Protein AF-A0A961DPN9-F1 (afdb_monomer_lite)

Structure (mmCIF, N/CA/C/O backbone):
data_AF-A0A961DPN9-F1
#
_entry.id   AF-A0A961DPN9-F1
#
loop_
_atom_site.group_PDB
_atom_site.id
_atom_site.type_symbol
_atom_site.label_atom_id
_atom_site.label_alt_id
_atom_site.label_comp_id
_atom_site.label_asym_id
_atom_site.label_entity_id
_atom_site.label_seq_id
_atom_site.pdbx_PDB_ins_code
_atom_site.Cartn_x
_atom_site.Cartn_y
_atom_site.Cartn_z
_atom_site.occupancy
_atom_site.B_iso_or_equiv
_atom_site.auth_seq_id
_atom_site.auth_comp_id
_atom_site.auth_asym_id
_atom_site.auth_atom_id
_atom_site.pdbx_PDB_model_num
ATOM 1 N N . MET A 1 1 ? 25.619 -0.400 -29.812 1.00 84.81 1 MET A N 1
ATOM 2 C CA . MET A 1 1 ? 24.666 0.012 -28.763 1.00 84.81 1 MET A CA 1
ATOM 3 C C . MET A 1 1 ? 24.522 1.529 -28.800 1.00 84.81 1 MET A C 1
ATOM 5 O O . MET A 1 1 ? 25.550 2.185 -28.936 1.00 84.81 1 MET A O 1
ATOM 9 N N . PRO A 1 2 ? 23.301 2.090 -28.744 1.00 90.75 2 PRO A N 1
ATOM 10 C CA . PRO A 1 2 ? 23.094 3.530 -28.605 1.00 90.75 2 PRO A CA 1
ATOM 11 C C . PRO A 1 2 ? 23.749 4.067 -27.325 1.00 90.75 2 PRO A C 1
ATOM 13 O O . PRO A 1 2 ? 23.756 3.384 -26.303 1.00 90.75 2 PRO A O 1
ATOM 16 N N . THR A 1 3 ? 24.290 5.284 -27.370 1.00 94.19 3 THR A N 1
ATOM 17 C CA . THR A 1 3 ? 24.863 5.932 -26.182 1.00 94.19 3 THR A CA 1
ATOM 18 C C . THR A 1 3 ? 23.747 6.366 -25.236 1.00 94.19 3 THR A C 1
ATOM 20 O O . THR A 1 3 ? 22.884 7.156 -25.619 1.00 94.19 3 THR A O 1
ATOM 23 N N . VAL A 1 4 ? 23.791 5.873 -24.000 1.00 95.56 4 VAL A N 1
ATOM 24 C CA . VAL A 1 4 ? 22.854 6.219 -22.924 1.00 95.56 4 VAL A CA 1
ATOM 25 C C . VAL A 1 4 ? 23.525 7.210 -21.969 1.00 95.56 4 VAL A C 1
ATOM 27 O O . VAL A 1 4 ? 24.751 7.225 -21.842 1.00 95.56 4 VAL A O 1
ATOM 30 N N . ALA A 1 5 ? 22.732 8.066 -21.329 1.00 96.06 5 ALA A N 1
ATOM 31 C CA . ALA A 1 5 ? 23.199 8.979 -20.298 1.00 96.06 5 ALA A CA 1
ATOM 32 C C . ALA A 1 5 ? 23.952 8.234 -19.179 1.00 96.06 5 ALA A C 1
ATOM 34 O O . ALA A 1 5 ? 23.529 7.179 -18.712 1.00 96.06 5 ALA A O 1
ATOM 35 N N . GLU A 1 6 ? 25.064 8.810 -18.727 1.00 95.12 6 GLU A N 1
ATOM 36 C CA . GLU A 1 6 ? 25.859 8.271 -17.621 1.00 95.12 6 GLU A CA 1
ATOM 37 C C . GLU A 1 6 ? 25.005 8.074 -16.353 1.00 95.12 6 GLU A C 1
ATOM 39 O O . GLU A 1 6 ? 24.183 8.925 -16.013 1.00 95.12 6 GLU A O 1
ATOM 44 N N . GLY A 1 7 ? 25.223 6.967 -15.641 1.00 93.56 7 GLY A N 1
ATOM 45 C CA . GLY A 1 7 ? 24.490 6.623 -14.418 1.00 93.56 7 GLY A CA 1
ATOM 46 C C . GLY A 1 7 ? 23.168 5.886 -14.655 1.00 93.56 7 GLY A C 1
ATOM 47 O O . GLY A 1 7 ? 22.612 5.344 -13.707 1.00 93.56 7 GLY A O 1
ATOM 48 N N . ILE A 1 8 ? 22.691 5.801 -15.901 1.00 94.88 8 ILE A N 1
ATOM 49 C CA . ILE A 1 8 ? 21.538 4.969 -16.255 1.00 94.88 8 ILE A CA 1
ATOM 50 C C . ILE A 1 8 ? 22.018 3.549 -16.553 1.00 94.88 8 ILE A C 1
ATOM 52 O O . ILE A 1 8 ? 22.837 3.327 -17.448 1.00 94.88 8 ILE A O 1
ATOM 56 N N . ALA A 1 9 ? 21.505 2.579 -15.796 1.00 94.44 9 ALA A N 1
ATOM 57 C CA . ALA A 1 9 ? 21.806 1.174 -16.019 1.00 94.44 9 ALA A CA 1
ATOM 58 C C . ALA A 1 9 ? 21.197 0.698 -17.346 1.00 94.44 9 ALA A C 1
ATOM 60 O O . ALA A 1 9 ? 20.018 0.914 -17.618 1.00 94.44 9 ALA A O 1
ATOM 61 N N . VAL A 1 10 ? 22.004 0.016 -18.158 1.00 95.56 10 VAL A N 1
ATOM 62 C CA . VAL A 1 10 ? 21.550 -0.631 -19.393 1.00 95.56 10 VAL A CA 1
ATOM 63 C C . VAL A 1 10 ? 21.495 -2.132 -19.153 1.00 95.56 10 VAL A C 1
ATOM 65 O O . VAL A 1 10 ? 22.483 -2.736 -18.729 1.00 95.56 10 VAL A O 1
ATOM 68 N N . ARG A 1 11 ? 20.328 -2.718 -19.409 1.00 95.69 11 ARG A N 1
ATOM 69 C CA . ARG A 1 11 ? 20.047 -4.149 -19.286 1.00 95.69 11 ARG A CA 1
ATOM 70 C C . ARG A 1 11 ? 19.362 -4.653 -20.552 1.00 95.69 11 ARG A C 1
ATOM 72 O O . ARG A 1 11 ? 18.835 -3.864 -21.337 1.00 95.69 11 ARG A O 1
ATOM 79 N N . PHE A 1 12 ? 19.375 -5.963 -20.728 1.00 94.31 12 PHE A N 1
ATOM 80 C CA . PHE A 1 12 ? 18.737 -6.672 -21.826 1.00 94.31 12 PHE A CA 1
ATOM 81 C C . PHE A 1 12 ? 17.665 -7.591 -21.256 1.00 94.31 12 PHE A C 1
ATOM 83 O O . PHE A 1 12 ? 17.881 -8.216 -20.225 1.00 94.31 12 PHE A O 1
ATOM 90 N N . LEU A 1 13 ? 16.514 -7.653 -21.919 1.00 93.81 13 LEU A N 1
ATOM 91 C CA . LEU A 1 13 ? 15.441 -8.558 -21.531 1.00 93.81 13 LEU A CA 1
ATOM 92 C C . LEU A 1 13 ? 15.891 -10.010 -21.726 1.00 93.81 13 LEU A C 1
ATOM 94 O O . LEU A 1 13 ? 16.319 -10.365 -22.827 1.00 93.81 13 LEU A O 1
ATOM 98 N N . ASP A 1 14 ? 15.772 -10.831 -20.686 1.00 92.38 14 ASP A N 1
ATOM 99 C CA . ASP A 1 14 ? 15.877 -12.280 -20.806 1.00 92.38 14 ASP A CA 1
ATOM 100 C C . ASP A 1 14 ? 14.681 -12.792 -21.633 1.00 92.38 14 ASP A C 1
ATOM 102 O O . ASP A 1 14 ? 13.528 -12.555 -21.261 1.00 92.38 14 ASP A O 1
ATOM 106 N N . PRO A 1 15 ? 14.907 -13.497 -22.756 1.00 87.81 15 PRO A N 1
ATOM 107 C CA . PRO A 1 15 ? 13.833 -14.133 -23.514 1.00 87.81 15 PRO A CA 1
ATOM 108 C C . PRO A 1 15 ? 12.946 -15.081 -22.693 1.00 87.81 15 PRO A C 1
ATOM 110 O O . PRO A 1 15 ? 11.814 -15.343 -23.094 1.00 87.81 15 PRO A O 1
ATOM 113 N N . ALA A 1 16 ? 13.453 -15.612 -21.576 1.00 89.94 16 ALA A N 1
ATOM 114 C CA . ALA A 1 16 ? 12.714 -16.475 -20.663 1.00 89.94 16 ALA A CA 1
ATOM 115 C C . ALA A 1 16 ? 11.787 -15.711 -19.700 1.00 89.94 16 ALA A C 1
ATOM 117 O O . ALA A 1 16 ? 10.998 -16.353 -19.005 1.00 89.94 16 ALA A O 1
ATOM 118 N N . ALA A 1 17 ? 11.845 -14.374 -19.670 1.00 92.38 17 ALA A N 1
ATOM 119 C CA . ALA A 1 17 ? 10.986 -13.560 -18.819 1.00 92.38 17 ALA A CA 1
ATOM 120 C C . ALA A 1 17 ? 9.499 -13.859 -19.116 1.00 92.38 17 ALA A C 1
ATOM 122 O O . ALA A 1 17 ? 9.077 -13.735 -20.278 1.00 92.38 17 ALA A O 1
ATOM 123 N N . PRO A 1 18 ? 8.675 -14.220 -18.110 1.00 91.69 18 PRO A N 1
ATOM 124 C CA . PRO A 1 18 ? 7.281 -14.630 -18.320 1.00 91.69 18 PRO A CA 1
ATOM 125 C C . PRO A 1 18 ? 6.423 -13.571 -19.029 1.00 91.69 18 PRO A C 1
ATOM 127 O O . PRO A 1 18 ? 5.493 -13.894 -19.770 1.00 91.69 18 PRO A O 1
ATOM 130 N N . TRP A 1 19 ? 6.762 -12.297 -18.835 1.00 92.56 19 TRP A N 1
ATOM 131 C CA . TRP A 1 19 ? 6.055 -11.142 -19.381 1.00 92.56 19 TRP A CA 1
ATOM 132 C C . TRP A 1 19 ? 6.595 -10.669 -20.740 1.00 92.56 19 TRP A C 1
ATOM 134 O O . TRP A 1 19 ? 6.020 -9.769 -21.348 1.00 92.56 19 TRP A O 1
ATOM 144 N N . SER A 1 20 ? 7.659 -11.277 -21.275 1.00 90.12 20 SER A N 1
ATOM 145 C CA . SER A 1 20 ? 8.289 -10.863 -22.543 1.00 90.12 20 SER A CA 1
ATOM 146 C C . SER A 1 20 ? 7.307 -10.809 -23.726 1.00 90.12 20 SER A C 1
ATOM 148 O O . SER A 1 20 ? 7.409 -9.942 -24.603 1.00 90.12 20 SER A O 1
ATOM 150 N N . SER A 1 21 ? 6.312 -11.700 -23.733 1.00 86.44 21 SER A N 1
ATOM 151 C CA . SER A 1 21 ? 5.252 -11.758 -24.746 1.00 86.44 21 SER A CA 1
ATOM 152 C C . SER A 1 21 ? 4.321 -10.538 -24.732 1.00 86.44 21 SER A C 1
ATOM 154 O O . SER A 1 21 ? 3.816 -10.157 -25.789 1.00 86.44 21 SER A O 1
ATOM 156 N N . VAL A 1 22 ? 4.156 -9.873 -23.581 1.00 89.69 22 VAL A N 1
ATOM 157 C CA . VAL A 1 22 ? 3.353 -8.644 -23.429 1.00 89.69 22 VAL A CA 1
ATOM 158 C C . VAL A 1 22 ? 3.925 -7.512 -24.283 1.00 89.69 22 VAL A C 1
ATOM 160 O O . VAL A 1 22 ? 3.177 -6.731 -24.865 1.00 89.69 22 VAL A O 1
ATOM 163 N N . LEU A 1 23 ? 5.251 -7.469 -24.433 1.00 87.81 23 LEU A N 1
ATOM 164 C CA . LEU A 1 23 ? 5.944 -6.510 -25.295 1.00 87.81 23 LEU A CA 1
ATOM 165 C C . LEU A 1 23 ? 5.926 -6.889 -26.786 1.00 87.81 23 LEU A C 1
ATOM 167 O O . LEU A 1 23 ? 6.526 -6.192 -27.605 1.00 87.81 23 LEU A O 1
ATOM 171 N N . GLY A 1 24 ? 5.308 -8.016 -27.157 1.00 85.12 24 GLY A N 1
ATOM 172 C CA . GLY A 1 24 ? 5.355 -8.541 -28.523 1.00 85.12 24 GLY A CA 1
ATOM 173 C C . GLY A 1 24 ? 6.764 -8.953 -28.964 1.00 85.12 24 GLY A C 1
ATOM 174 O O . GLY A 1 24 ? 7.074 -8.929 -30.159 1.00 85.12 24 GLY A O 1
ATOM 175 N N . THR A 1 25 ? 7.638 -9.293 -28.011 1.00 84.19 25 THR A N 1
ATOM 176 C CA . THR A 1 25 ? 9.016 -9.699 -28.305 1.00 84.19 25 THR A CA 1
ATOM 177 C C . THR A 1 25 ? 9.059 -11.074 -28.971 1.00 84.19 25 THR A C 1
ATOM 179 O O . THR A 1 25 ? 8.114 -11.862 -28.917 1.00 84.19 25 THR A O 1
ATOM 182 N N . ARG A 1 26 ? 10.176 -11.359 -29.642 1.00 83.50 26 ARG A N 1
ATOM 183 C CA . ARG A 1 26 ? 10.476 -12.682 -30.196 1.00 83.50 26 ARG A CA 1
ATOM 184 C C . ARG A 1 26 ? 11.721 -13.214 -29.491 1.00 83.50 26 ARG A C 1
ATOM 186 O O . ARG A 1 26 ? 12.725 -12.501 -29.547 1.00 83.50 26 ARG A O 1
ATOM 193 N N . PRO A 1 27 ? 11.701 -14.418 -28.894 1.00 79.50 27 PRO A N 1
ATOM 194 C CA . PRO A 1 27 ? 12.839 -14.940 -28.134 1.00 79.50 27 PRO A CA 1
ATOM 195 C C . PRO A 1 27 ? 14.155 -14.987 -28.925 1.00 79.50 27 PRO A C 1
ATOM 197 O O . PRO A 1 27 ? 15.200 -14.565 -28.439 1.00 79.50 27 PRO A O 1
ATOM 200 N N . GLU A 1 28 ? 14.102 -15.406 -30.190 1.00 82.19 28 GLU A N 1
ATOM 201 C CA . GLU A 1 28 ? 15.252 -15.413 -31.114 1.00 82.19 28 GLU A CA 1
ATOM 202 C C . GLU A 1 28 ? 15.510 -14.065 -31.821 1.00 82.19 28 GLU A C 1
ATOM 204 O O . GLU A 1 28 ? 16.378 -13.951 -32.694 1.00 82.19 28 GLU A O 1
ATOM 209 N N . GLY A 1 29 ? 14.762 -13.021 -31.466 1.00 84.81 29 GLY A N 1
ATOM 210 C CA . GLY A 1 29 ? 14.883 -11.693 -32.048 1.00 84.81 29 GLY A CA 1
ATOM 211 C C . GLY A 1 29 ? 16.242 -11.063 -31.753 1.00 84.81 29 GLY A C 1
ATOM 212 O O . GLY A 1 29 ? 16.557 -10.723 -30.621 1.00 84.81 29 GLY A O 1
ATOM 213 N N . ARG A 1 30 ? 17.040 -10.826 -32.797 1.00 88.75 30 ARG A N 1
ATOM 214 C CA . ARG A 1 30 ? 18.336 -10.131 -32.671 1.00 88.75 30 ARG A CA 1
ATOM 215 C C . ARG A 1 30 ? 18.240 -8.616 -32.843 1.00 88.75 30 ARG A C 1
ATOM 217 O O . ARG A 1 30 ? 19.232 -7.919 -32.666 1.00 88.75 30 ARG A O 1
ATOM 224 N N . ARG A 1 31 ? 17.068 -8.088 -33.210 1.00 92.31 31 ARG A N 1
ATOM 225 C CA . ARG A 1 31 ? 16.847 -6.651 -33.409 1.00 92.31 31 ARG A CA 1
ATOM 226 C C . ARG A 1 31 ? 16.277 -6.033 -32.137 1.00 92.31 31 ARG A C 1
ATOM 228 O O . ARG A 1 31 ? 15.081 -6.143 -31.895 1.00 92.31 31 ARG A O 1
ATOM 235 N N . LEU A 1 32 ? 17.130 -5.388 -31.349 1.00 93.12 32 LEU A N 1
ATOM 236 C CA . LEU A 1 32 ? 16.751 -4.821 -30.057 1.00 93.12 32 LEU A CA 1
ATOM 237 C C . LEU A 1 32 ? 16.314 -3.363 -30.192 1.00 93.12 32 LEU A C 1
ATOM 239 O O . LEU A 1 32 ? 16.953 -2.564 -30.884 1.00 93.12 32 LEU A O 1
ATOM 243 N N . GLN A 1 33 ? 15.226 -3.026 -29.507 1.00 93.19 33 GLN A N 1
ATOM 244 C CA . GLN A 1 33 ? 14.700 -1.671 -29.375 1.00 93.19 33 GLN A CA 1
ATOM 245 C C . GLN A 1 33 ? 14.965 -1.150 -27.964 1.00 93.19 33 GLN A C 1
ATOM 247 O O . GLN A 1 33 ? 15.007 -1.920 -27.008 1.00 93.19 33 GLN A O 1
ATOM 252 N N . ALA A 1 34 ? 15.169 0.161 -27.845 1.00 94.81 34 ALA A N 1
ATOM 253 C CA . ALA A 1 34 ? 15.315 0.799 -26.546 1.00 94.81 34 ALA A CA 1
ATOM 254 C C . ALA A 1 34 ? 13.946 0.953 -25.867 1.00 94.81 34 ALA A C 1
ATOM 256 O O . ALA A 1 34 ? 12.981 1.399 -26.497 1.00 94.81 34 ALA A O 1
ATOM 257 N N . CYS A 1 35 ? 13.916 0.627 -24.578 1.00 95.44 35 CYS A N 1
ATOM 258 C CA . CYS A 1 35 ? 12.772 0.724 -23.674 1.00 95.44 35 CYS A CA 1
ATOM 259 C C . CYS A 1 35 ? 13.251 1.292 -22.328 1.00 95.44 35 CYS A C 1
ATOM 261 O O . CYS A 1 35 ? 14.453 1.277 -22.048 1.00 95.44 35 CYS A O 1
ATOM 263 N N . ILE A 1 36 ? 12.329 1.767 -21.489 1.00 96.56 36 ILE A N 1
ATOM 264 C CA . ILE A 1 36 ? 12.613 2.125 -20.089 1.00 96.56 36 ILE A CA 1
ATOM 265 C C . ILE A 1 36 ? 11.864 1.147 -19.193 1.00 96.56 36 ILE A C 1
ATOM 267 O O . ILE A 1 36 ? 10.649 1.043 -19.314 1.00 96.56 36 ILE A O 1
ATOM 271 N N . ALA A 1 37 ? 12.577 0.462 -18.301 1.00 96.25 37 ALA A N 1
ATOM 272 C CA . ALA A 1 37 ? 11.968 -0.278 -17.201 1.00 96.25 37 ALA A CA 1
ATOM 273 C C . ALA A 1 37 ? 11.823 0.640 -15.979 1.00 96.25 37 ALA A C 1
ATOM 275 O O . ALA A 1 37 ? 12.729 1.424 -15.683 1.00 96.25 37 ALA A O 1
ATOM 276 N N . LEU A 1 38 ? 10.679 0.565 -15.307 1.00 95.25 38 LEU A N 1
ATOM 277 C CA . LEU A 1 38 ? 10.312 1.394 -14.166 1.00 95.25 38 LEU A CA 1
ATOM 278 C C . LEU A 1 38 ? 9.818 0.499 -13.030 1.00 95.25 38 LEU A C 1
ATOM 280 O O . LEU A 1 38 ? 8.919 -0.306 -13.251 1.00 95.25 38 LEU A O 1
ATOM 284 N N . ARG A 1 39 ? 10.333 0.724 -11.819 1.00 96.00 39 ARG A N 1
ATOM 285 C CA . ARG A 1 39 ? 9.766 0.226 -10.559 1.00 96.00 39 ARG A CA 1
ATOM 286 C C . ARG A 1 39 ? 9.446 1.432 -9.685 1.00 96.00 39 ARG A C 1
ATOM 288 O O . ARG A 1 39 ? 10.317 2.274 -9.454 1.00 96.00 39 ARG A O 1
ATOM 295 N N . VAL A 1 40 ? 8.202 1.544 -9.241 1.00 96.38 40 VAL A N 1
ATOM 296 C CA . VAL A 1 40 ? 7.699 2.665 -8.441 1.00 96.38 40 VAL A CA 1
ATOM 297 C C . VAL A 1 40 ? 7.039 2.115 -7.186 1.00 96.38 40 VAL A C 1
ATOM 299 O O . VAL A 1 40 ? 6.150 1.282 -7.277 1.00 96.38 40 VAL A O 1
ATOM 302 N N . ASN A 1 41 ? 7.438 2.617 -6.019 1.00 95.44 41 ASN A N 1
ATOM 303 C CA . ASN A 1 41 ? 6.714 2.368 -4.776 1.00 95.44 41 ASN A CA 1
ATOM 304 C C . ASN A 1 41 ? 5.557 3.365 -4.670 1.00 95.44 41 ASN A C 1
ATOM 306 O O . ASN A 1 41 ? 5.787 4.575 -4.590 1.00 95.44 41 ASN A O 1
ATOM 310 N N . LEU A 1 42 ? 4.328 2.860 -4.706 1.00 94.88 42 LEU A N 1
ATOM 311 C CA . LEU A 1 42 ? 3.104 3.627 -4.523 1.00 94.88 42 LEU A CA 1
ATOM 312 C C . LEU A 1 42 ? 2.668 3.518 -3.070 1.00 94.88 42 LEU A C 1
ATOM 314 O O . LEU A 1 42 ? 2.346 2.428 -2.611 1.00 94.88 42 LEU A O 1
ATOM 318 N N . THR A 1 43 ? 2.627 4.643 -2.364 1.00 93.94 43 THR A N 1
ATOM 319 C CA . THR A 1 43 ? 2.087 4.703 -1.004 1.00 93.94 43 THR A CA 1
ATOM 320 C C . THR A 1 43 ? 0.690 5.306 -1.044 1.00 93.94 43 THR A C 1
ATOM 322 O O . THR A 1 43 ? 0.499 6.427 -1.514 1.00 93.94 43 THR A O 1
ATOM 325 N N . PHE A 1 44 ? -0.281 4.545 -0.552 1.00 91.56 44 PHE A N 1
ATOM 326 C CA . PHE A 1 44 ? -1.647 4.978 -0.313 1.00 91.56 44 PHE A CA 1
ATOM 327 C C . PHE A 1 44 ? -1.811 5.216 1.183 1.00 91.56 44 PHE A C 1
ATOM 329 O O . PHE A 1 44 ? -1.769 4.268 1.971 1.00 91.56 44 PHE A O 1
ATOM 336 N N . ASP A 1 45 ? -2.008 6.477 1.559 1.00 91.69 45 ASP A N 1
ATOM 337 C CA . ASP A 1 45 ? -2.248 6.873 2.939 1.00 91.69 45 ASP A CA 1
ATOM 338 C C . ASP A 1 45 ? -3.616 7.546 3.118 1.00 91.69 45 ASP A C 1
ATOM 340 O O . ASP A 1 45 ? -4.154 8.197 2.222 1.00 91.69 45 ASP A O 1
ATOM 344 N N . ASP A 1 46 ? -4.218 7.330 4.287 1.00 90.44 46 ASP A N 1
ATOM 345 C CA . ASP A 1 46 ? -5.366 8.101 4.761 1.00 90.44 46 ASP A CA 1
ATOM 346 C C . ASP A 1 46 ? -5.354 8.104 6.293 1.00 90.44 46 ASP A C 1
ATOM 348 O O . ASP A 1 46 ? -5.559 7.081 6.952 1.00 90.44 46 ASP A O 1
ATOM 352 N N . THR A 1 47 ? -5.124 9.281 6.883 1.00 87.69 47 THR A N 1
ATOM 353 C CA . THR A 1 47 ? -5.023 9.436 8.343 1.00 87.69 47 THR A CA 1
ATOM 354 C C . THR A 1 47 ? -6.336 9.115 9.064 1.00 87.69 47 THR A C 1
ATOM 356 O O . THR A 1 47 ? -6.314 8.586 10.174 1.00 87.69 47 THR A O 1
ATOM 359 N N . ALA A 1 48 ? -7.488 9.427 8.464 1.00 82.62 48 ALA A N 1
ATOM 360 C CA . ALA A 1 48 ? -8.790 9.178 9.078 1.00 82.62 48 ALA A CA 1
ATOM 361 C C . ALA A 1 48 ? -9.157 7.688 9.056 1.00 82.62 48 ALA A C 1
ATOM 363 O O . ALA A 1 48 ? -9.852 7.218 9.963 1.00 82.62 48 ALA A O 1
ATOM 364 N N . ALA A 1 49 ? -8.681 6.961 8.043 1.00 84.25 49 ALA A N 1
ATOM 365 C CA . ALA A 1 49 ? -8.813 5.517 7.925 1.00 84.25 49 ALA A CA 1
ATOM 366 C C . ALA A 1 49 ? -7.690 4.732 8.623 1.00 84.25 49 ALA A C 1
ATOM 368 O O . ALA A 1 49 ? -7.828 3.523 8.808 1.00 84.25 49 ALA A O 1
ATOM 369 N N . GLY A 1 50 ? -6.600 5.397 9.023 1.00 84.50 50 GLY A N 1
ATOM 370 C CA . GLY A 1 50 ? -5.384 4.733 9.499 1.00 84.50 50 GLY A CA 1
ATOM 371 C C . GLY A 1 50 ? -4.749 3.851 8.422 1.00 84.50 50 GLY A C 1
ATOM 372 O O . GLY A 1 50 ? -4.158 2.822 8.746 1.00 84.50 50 GLY A O 1
ATOM 373 N N . LEU A 1 51 ? -4.941 4.216 7.152 1.00 87.38 51 LEU A N 1
ATOM 374 C CA . LEU A 1 51 ? -4.391 3.507 6.010 1.00 87.38 51 LEU A CA 1
ATOM 375 C C . LEU A 1 51 ? -2.947 3.966 5.793 1.00 87.38 51 LEU A C 1
ATOM 377 O O . LEU A 1 51 ? -2.697 5.162 5.666 1.00 87.38 51 LEU A O 1
ATOM 381 N N . ASP A 1 52 ? -2.038 3.001 5.746 1.00 88.75 52 ASP A N 1
ATOM 382 C CA . ASP A 1 52 ? -0.657 3.144 5.289 1.00 88.75 52 ASP A CA 1
ATOM 383 C C . ASP A 1 52 ? -0.324 1.856 4.532 1.00 88.75 52 ASP A C 1
ATOM 385 O O . ASP A 1 52 ? -0.140 0.790 5.129 1.00 88.75 52 ASP A O 1
ATOM 389 N N . HIS A 1 53 ? -0.409 1.920 3.207 1.00 90.00 53 HIS A N 1
ATOM 390 C CA . HIS A 1 53 ? -0.263 0.765 2.331 1.00 90.00 53 HIS A CA 1
ATOM 391 C C . HIS A 1 53 ? 0.680 1.090 1.192 1.00 90.00 53 HIS A C 1
ATOM 393 O O . HIS A 1 53 ? 0.515 2.105 0.522 1.00 90.00 53 HIS A O 1
ATOM 399 N N . THR A 1 54 ? 1.659 0.220 0.966 1.00 93.12 54 THR A N 1
ATOM 400 C CA . THR A 1 54 ? 2.636 0.393 -0.106 1.00 93.12 54 THR A CA 1
ATOM 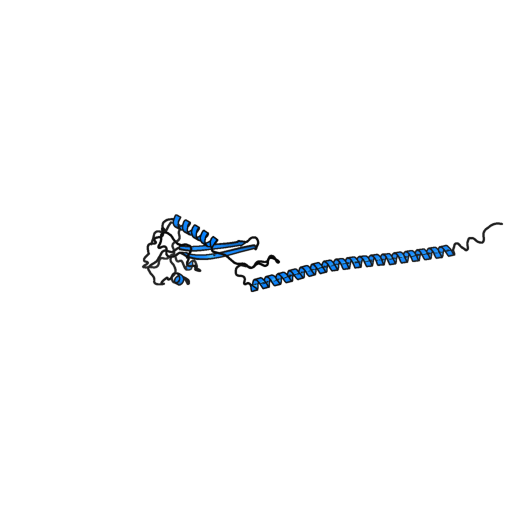401 C C . THR A 1 54 ? 2.548 -0.765 -1.088 1.00 93.12 54 THR A C 1
ATOM 403 O O . THR A 1 54 ? 2.532 -1.926 -0.681 1.00 93.12 54 THR A O 1
ATOM 406 N N . GLU A 1 55 ? 2.509 -0.437 -2.375 1.00 92.25 55 GLU A N 1
ATOM 407 C CA . GLU A 1 55 ? 2.520 -1.388 -3.485 1.00 92.25 55 GLU A CA 1
ATOM 408 C C . GLU A 1 55 ? 3.690 -1.079 -4.416 1.00 92.25 55 GLU A C 1
ATOM 410 O O . GLU A 1 55 ? 3.973 0.085 -4.710 1.00 92.25 55 GLU A O 1
ATOM 415 N N . GLU A 1 56 ? 4.358 -2.119 -4.906 1.00 94.81 56 GLU A N 1
ATOM 416 C CA . GLU A 1 56 ? 5.315 -1.981 -5.999 1.00 94.81 56 GLU A CA 1
ATOM 417 C C . GLU A 1 56 ? 4.563 -2.018 -7.331 1.00 94.81 56 GLU A C 1
ATOM 419 O O . GLU A 1 56 ? 3.766 -2.914 -7.602 1.00 94.81 56 GLU A O 1
ATOM 424 N N . TRP A 1 57 ? 4.806 -1.006 -8.159 1.00 95.12 57 TRP A N 1
ATOM 425 C CA . TRP A 1 57 ? 4.264 -0.886 -9.501 1.00 95.12 57 TRP A CA 1
ATOM 426 C C . TRP A 1 57 ? 5.396 -0.952 -10.514 1.00 95.12 57 TRP A C 1
ATOM 428 O O . TRP A 1 57 ? 6.333 -0.148 -10.481 1.00 95.12 57 TRP A O 1
ATOM 438 N N . GLU A 1 58 ? 5.290 -1.903 -11.428 1.00 96.00 58 GLU A N 1
ATOM 439 C CA . GLU A 1 58 ?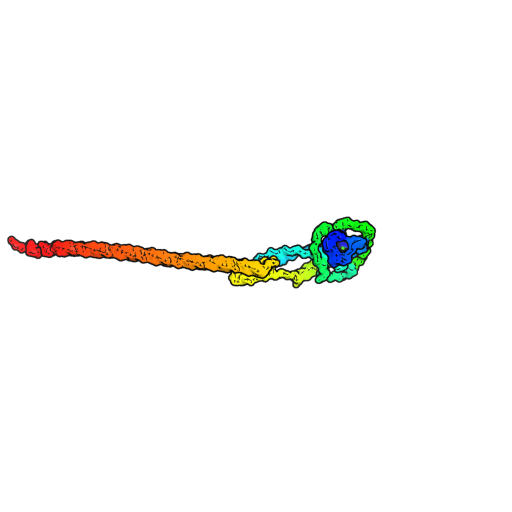 6.331 -2.226 -12.387 1.00 96.00 58 GLU A CA 1
ATOM 440 C C . GLU A 1 58 ? 5.809 -2.123 -13.816 1.00 96.00 58 GLU A C 1
ATOM 442 O O . GLU A 1 58 ? 4.680 -2.501 -14.151 1.00 96.00 58 GLU A O 1
ATOM 447 N N . ALA A 1 59 ? 6.628 -1.526 -14.675 1.00 96.62 59 ALA A N 1
ATOM 448 C CA . ALA A 1 59 ? 6.218 -1.231 -16.030 1.00 96.62 59 ALA A CA 1
ATOM 449 C C . ALA A 1 59 ? 7.384 -1.048 -16.989 1.00 96.62 59 ALA A C 1
ATOM 451 O O . ALA A 1 59 ? 8.472 -0.605 -16.621 1.00 96.62 59 ALA A O 1
ATOM 452 N N . ILE A 1 60 ? 7.092 -1.277 -18.267 1.00 96.75 60 ILE A N 1
ATOM 453 C CA . ILE A 1 60 ? 7.971 -0.941 -19.379 1.00 96.75 60 ILE A CA 1
ATOM 454 C C . ILE A 1 60 ? 7.340 0.166 -20.227 1.00 96.75 60 ILE A C 1
ATOM 456 O O . ILE A 1 60 ? 6.223 0.032 -20.729 1.00 96.75 60 ILE A O 1
ATOM 460 N N . LEU A 1 61 ? 8.089 1.244 -20.458 1.00 96.19 61 LEU A N 1
ATOM 461 C CA . LEU A 1 61 ? 7.781 2.235 -21.485 1.00 96.19 61 LEU A CA 1
ATOM 462 C C . LEU A 1 61 ? 8.489 1.845 -22.782 1.00 96.19 61 LEU A C 1
ATOM 464 O O . LEU A 1 61 ? 9.722 1.863 -22.869 1.00 96.19 61 LEU A O 1
ATOM 468 N N . ALA A 1 62 ? 7.697 1.487 -23.789 1.00 92.94 62 ALA A N 1
ATOM 469 C CA . ALA A 1 62 ? 8.186 1.040 -25.083 1.00 92.94 62 ALA A CA 1
ATOM 470 C C . ALA A 1 62 ? 7.211 1.406 -26.215 1.00 92.94 62 ALA A C 1
ATOM 472 O O . ALA A 1 62 ? 6.001 1.419 -25.997 1.00 92.94 62 ALA A O 1
ATOM 473 N N . PRO A 1 63 ? 7.707 1.607 -27.447 1.00 90.81 63 PRO A N 1
ATOM 474 C CA . PRO A 1 63 ? 9.115 1.778 -27.817 1.00 90.81 63 PRO A CA 1
ATOM 475 C C . PRO A 1 63 ? 9.583 3.238 -27.658 1.00 90.81 63 PRO A C 1
ATOM 477 O O . PRO A 1 63 ? 8.794 4.170 -27.783 1.00 90.81 63 PRO A O 1
ATOM 480 N N . LEU A 1 64 ? 10.890 3.469 -27.485 1.00 93.88 64 LEU A N 1
ATOM 481 C CA . LEU A 1 64 ? 11.480 4.823 -27.448 1.00 93.88 64 LEU A CA 1
ATOM 482 C C . LEU A 1 64 ? 11.745 5.418 -28.848 1.00 93.88 64 LEU A C 1
ATOM 484 O O . LEU A 1 64 ? 12.818 5.965 -29.126 1.00 93.88 64 LEU A O 1
ATOM 488 N N . ASN A 1 65 ? 10.784 5.275 -29.761 1.00 89.94 65 ASN A N 1
ATOM 489 C CA . ASN A 1 65 ? 10.944 5.680 -31.161 1.00 89.94 65 ASN A CA 1
ATOM 490 C C . ASN A 1 65 ? 10.757 7.186 -31.384 1.00 89.94 65 ASN A C 1
ATOM 492 O O . ASN A 1 65 ? 11.308 7.712 -32.345 1.00 89.94 65 ASN A O 1
ATOM 496 N N . ASP A 1 66 ? 10.041 7.868 -30.492 1.00 89.00 66 ASP A N 1
ATOM 497 C CA . ASP A 1 66 ? 9.730 9.291 -30.600 1.00 89.00 66 ASP A CA 1
ATOM 498 C C . ASP A 1 66 ? 10.487 10.113 -29.553 1.00 89.00 66 ASP A C 1
ATOM 500 O O . ASP A 1 66 ? 10.796 9.638 -28.459 1.00 89.00 66 ASP A O 1
ATOM 504 N N . ALA A 1 67 ? 10.772 11.378 -29.879 1.00 84.75 67 ALA A N 1
ATOM 505 C CA . ALA A 1 67 ? 11.393 12.310 -28.936 1.00 84.75 67 ALA A CA 1
ATOM 506 C C . ALA A 1 67 ? 10.494 12.590 -27.717 1.00 84.75 67 ALA A C 1
ATOM 508 O O . ALA A 1 67 ? 10.998 12.784 -26.611 1.00 84.75 67 ALA A O 1
ATOM 509 N N . ASN A 1 68 ? 9.173 12.576 -27.931 1.00 85.50 68 ASN A N 1
ATOM 510 C CA . ASN A 1 68 ? 8.156 12.740 -26.900 1.00 85.50 68 ASN A CA 1
ATOM 511 C C . ASN A 1 68 ? 7.570 11.369 -26.551 1.00 85.50 68 ASN A C 1
ATOM 513 O O . ASN A 1 68 ? 6.765 10.826 -27.302 1.00 85.50 68 ASN A O 1
ATOM 517 N N . LEU A 1 69 ? 7.985 10.822 -25.411 1.00 90.88 69 LEU A N 1
ATOM 518 C CA . LEU A 1 69 ? 7.483 9.553 -24.894 1.00 90.88 69 LEU A CA 1
ATOM 519 C C . LEU A 1 69 ? 6.127 9.752 -24.204 1.00 90.88 69 LEU A C 1
ATOM 521 O O . LEU A 1 69 ? 6.014 10.574 -23.295 1.00 90.88 69 LEU A O 1
ATOM 525 N N . ASP A 1 70 ? 5.120 8.972 -24.593 1.00 92.69 70 ASP A N 1
ATOM 526 C CA . ASP A 1 70 ? 3.852 8.901 -23.863 1.00 92.69 70 ASP A CA 1
ATOM 527 C C . ASP A 1 70 ? 3.996 7.975 -22.647 1.00 92.69 70 ASP A C 1
ATOM 529 O O . ASP A 1 70 ? 4.034 6.751 -22.772 1.00 92.69 70 ASP A O 1
ATOM 533 N N . VAL A 1 71 ? 4.078 8.567 -21.455 1.00 94.31 71 VAL A N 1
ATOM 534 C CA . VAL A 1 71 ? 4.194 7.829 -20.186 1.00 94.31 71 VAL A CA 1
ATOM 535 C C . VAL A 1 71 ? 2.861 7.257 -19.692 1.00 94.31 71 VAL A C 1
ATOM 537 O O . VAL A 1 71 ? 2.847 6.518 -18.713 1.00 94.31 71 VAL A O 1
ATOM 540 N N . THR A 1 72 ? 1.741 7.600 -20.338 1.00 93.81 72 THR A N 1
ATOM 541 C CA . THR A 1 72 ? 0.389 7.209 -19.897 1.00 93.81 72 THR A CA 1
ATOM 542 C C . THR A 1 72 ? -0.042 5.835 -20.403 1.00 93.81 72 THR A C 1
ATOM 544 O O . THR A 1 72 ? -1.102 5.335 -20.028 1.00 93.81 72 THR A O 1
ATOM 547 N N . ARG A 1 73 ? 0.773 5.213 -21.262 1.00 92.31 73 ARG A N 1
ATOM 548 C CA . ARG A 1 73 ? 0.515 3.891 -21.850 1.00 92.31 73 ARG A CA 1
ATOM 549 C C . ARG A 1 73 ? 1.667 2.915 -21.591 1.00 92.31 73 ARG A C 1
ATOM 551 O O . ARG A 1 73 ? 2.258 2.408 -22.545 1.00 92.31 73 ARG A O 1
ATOM 558 N N . PRO A 1 74 ? 2.021 2.667 -20.320 1.00 95.06 74 PRO A N 1
ATOM 559 C CA . PRO A 1 74 ? 3.010 1.657 -19.988 1.00 95.06 74 PRO A CA 1
ATOM 560 C C . PRO A 1 74 ? 2.488 0.248 -20.277 1.00 95.06 74 PRO A C 1
ATOM 562 O O . PRO A 1 74 ? 1.295 -0.031 -20.142 1.00 95.06 74 PRO A O 1
ATOM 565 N N . TYR A 1 75 ? 3.405 -0.669 -20.571 1.00 95.00 75 TYR A N 1
ATOM 566 C CA . TYR A 1 75 ? 3.152 -2.095 -20.399 1.00 95.00 75 TYR A CA 1
ATOM 567 C C . TYR A 1 75 ? 3.372 -2.428 -18.926 1.00 95.00 75 TYR A C 1
ATOM 569 O O . TYR A 1 75 ? 4.517 -2.520 -18.488 1.00 95.00 75 TYR A O 1
ATOM 577 N N . VAL A 1 76 ? 2.286 -2.550 -18.162 1.00 94.75 76 VAL A N 1
ATOM 578 C CA . VAL A 1 76 ? 2.342 -2.977 -16.756 1.00 94.75 76 VAL A CA 1
ATOM 579 C C . VAL A 1 76 ? 2.701 -4.458 -16.724 1.00 94.75 76 VAL A C 1
ATOM 581 O O . VAL A 1 76 ? 2.002 -5.276 -17.325 1.00 94.75 76 VAL A O 1
ATOM 584 N N . VAL A 1 77 ? 3.812 -4.785 -16.073 1.00 94.94 77 VAL A N 1
ATOM 585 C CA . VAL A 1 77 ? 4.369 -6.140 -15.991 1.00 94.94 77 VAL A CA 1
ATOM 586 C C . VAL A 1 77 ? 4.932 -6.351 -14.592 1.00 94.94 77 VAL A C 1
ATOM 588 O O . VAL A 1 77 ? 5.347 -5.386 -13.972 1.00 94.94 77 VAL A O 1
ATOM 591 N N . ASP A 1 78 ? 4.955 -7.591 -14.121 1.00 93.19 78 ASP A N 1
ATOM 592 C CA . ASP A 1 78 ? 5.625 -7.995 -12.879 1.00 93.19 78 ASP A CA 1
ATOM 593 C C . ASP A 1 78 ? 7.007 -8.525 -13.278 1.00 93.19 78 ASP A C 1
ATOM 595 O O . ASP A 1 78 ? 7.120 -9.668 -13.732 1.00 93.19 78 ASP A O 1
ATOM 599 N N . TYR A 1 79 ? 8.009 -7.642 -13.297 1.00 92.75 79 TYR A N 1
ATOM 600 C CA . TYR A 1 79 ? 9.362 -7.993 -13.720 1.00 92.75 79 TYR A CA 1
ATOM 601 C C . TYR A 1 79 ? 10.288 -8.112 -12.519 1.00 92.75 79 TYR A C 1
ATOM 603 O O . TYR A 1 79 ? 10.399 -7.221 -11.680 1.00 92.75 79 TYR A O 1
ATOM 611 N N . ASP A 1 80 ? 11.075 -9.181 -12.500 1.00 92.50 80 ASP A N 1
ATOM 612 C CA . ASP A 1 80 ? 12.108 -9.345 -11.492 1.00 92.50 80 ASP A CA 1
ATOM 613 C C . ASP A 1 80 ? 13.491 -8.957 -12.032 1.00 92.50 80 ASP A C 1
ATOM 615 O O . ASP A 1 80 ? 13.731 -8.861 -13.238 1.00 92.50 80 ASP A O 1
ATOM 619 N N . ASP A 1 81 ? 14.438 -8.702 -11.130 1.00 91.19 81 ASP A N 1
ATOM 620 C CA . ASP A 1 81 ? 15.780 -8.249 -11.508 1.00 91.19 81 ASP A CA 1
ATOM 621 C C . ASP A 1 81 ? 16.522 -9.253 -12.424 1.00 91.19 81 ASP A C 1
ATOM 623 O O . ASP A 1 81 ? 17.444 -8.862 -13.143 1.00 91.19 81 ASP A O 1
ATOM 627 N N . ARG A 1 82 ? 16.138 -10.539 -12.424 1.00 93.38 82 ARG A N 1
ATOM 628 C CA . ARG A 1 82 ? 16.720 -11.603 -13.262 1.00 93.38 82 ARG A CA 1
ATOM 629 C C . ARG A 1 82 ? 16.193 -11.556 -14.693 1.00 93.38 82 ARG A C 1
ATOM 631 O O . ARG A 1 82 ? 16.911 -11.990 -15.589 1.00 93.38 82 ARG A O 1
ATOM 638 N N . ASP A 1 83 ? 15.019 -10.969 -14.919 1.00 94.81 83 ASP A N 1
ATOM 639 C CA . ASP A 1 83 ? 14.478 -10.737 -16.264 1.00 94.81 83 ASP A CA 1
ATOM 640 C C . ASP A 1 83 ? 15.296 -9.692 -17.042 1.00 94.81 83 ASP A C 1
ATOM 642 O O . ASP A 1 83 ? 15.151 -9.559 -18.258 1.00 94.81 83 ASP A O 1
ATOM 646 N N . LEU A 1 84 ? 16.159 -8.928 -16.359 1.00 94.12 84 LEU A N 1
ATOM 647 C CA . LEU A 1 84 ? 16.952 -7.836 -16.921 1.00 94.12 84 LEU A CA 1
ATOM 648 C C . LEU A 1 84 ? 18.458 -8.110 -16.779 1.00 94.12 84 LEU A C 1
ATOM 650 O O . LEU A 1 84 ? 19.138 -7.641 -15.862 1.00 94.12 84 LEU A O 1
ATOM 654 N N . VAL A 1 85 ? 19.021 -8.827 -17.750 1.00 94.75 85 VAL A N 1
ATOM 655 C CA . VAL A 1 85 ? 20.416 -9.285 -17.730 1.00 94.75 85 VAL A CA 1
ATOM 656 C C . VAL A 1 85 ? 21.409 -8.221 -18.207 1.00 94.75 85 VAL A C 1
ATOM 658 O O . VAL A 1 85 ? 21.127 -7.374 -19.053 1.00 94.75 85 VAL A O 1
ATOM 661 N N . ALA A 1 86 ? 22.630 -8.256 -17.667 1.00 93.62 86 ALA A N 1
ATOM 662 C CA . ALA A 1 86 ? 23.706 -7.337 -18.057 1.00 93.62 86 ALA A CA 1
ATOM 663 C C . ALA A 1 86 ? 24.358 -7.699 -19.402 1.00 93.62 86 ALA A C 1
ATOM 665 O O . ALA A 1 86 ? 24.902 -6.832 -20.086 1.00 93.62 86 ALA A O 1
ATOM 666 N N . ALA A 1 87 ? 24.356 -8.988 -19.746 1.00 91.69 87 ALA A N 1
ATOM 667 C CA . ALA A 1 87 ? 25.035 -9.502 -20.923 1.00 91.69 87 ALA A CA 1
ATOM 668 C C . ALA A 1 87 ? 24.232 -9.179 -22.187 1.00 91.69 87 ALA A C 1
ATOM 670 O O . ALA A 1 87 ? 23.063 -9.541 -22.304 1.00 91.69 87 ALA A O 1
ATOM 671 N N . GLN A 1 88 ? 24.876 -8.514 -23.145 1.00 90.50 88 GLN A N 1
ATOM 672 C CA . GLN A 1 88 ? 24.291 -8.293 -24.461 1.00 90.50 88 GLN A CA 1
ATOM 673 C C . GLN A 1 88 ? 24.229 -9.628 -25.221 1.00 90.50 88 GLN A C 1
ATOM 675 O O . GLN A 1 88 ? 25.262 -10.287 -25.338 1.00 90.50 88 GLN A O 1
ATOM 680 N N . PRO A 1 89 ? 23.082 -10.001 -25.814 1.00 88.38 89 PRO A N 1
ATOM 681 C CA . PRO A 1 89 ? 23.018 -11.161 -26.693 1.00 88.38 89 PRO A CA 1
ATOM 682 C C . PRO A 1 89 ? 23.941 -11.016 -27.914 1.00 88.38 89 PRO A C 1
ATOM 684 O O . PRO A 1 89 ? 24.039 -9.940 -28.522 1.00 88.38 89 PRO A O 1
ATOM 687 N N . ASP A 1 90 ? 24.572 -12.115 -28.326 1.00 88.25 90 ASP A N 1
ATOM 688 C CA . ASP A 1 90 ? 25.433 -12.141 -29.514 1.00 88.25 90 ASP A CA 1
ATOM 689 C C . ASP A 1 90 ? 24.676 -11.745 -30.791 1.00 88.25 90 ASP A C 1
ATOM 691 O O . ASP A 1 90 ? 23.472 -11.962 -30.921 1.00 88.25 90 ASP A O 1
ATOM 695 N N . GLY A 1 91 ? 25.359 -11.139 -31.763 1.00 90.00 91 GLY A N 1
ATOM 696 C CA . GLY A 1 91 ? 24.738 -10.781 -33.047 1.00 90.00 91 GLY A CA 1
ATOM 697 C C . GLY A 1 91 ? 23.602 -9.750 -32.957 1.00 90.00 91 GLY A C 1
ATOM 698 O O . GLY A 1 91 ? 22.797 -9.646 -33.882 1.00 90.00 91 GLY A O 1
ATOM 699 N N . THR A 1 92 ? 23.518 -8.997 -31.857 1.00 92.62 92 THR A N 1
ATOM 700 C CA . THR A 1 92 ? 22.507 -7.952 -31.659 1.00 92.62 92 THR A CA 1
ATOM 701 C C . THR A 1 92 ? 22.638 -6.819 -32.682 1.00 92.62 92 THR A C 1
ATOM 703 O O . THR A 1 92 ? 23.707 -6.236 -32.869 1.00 92.62 92 THR A O 1
ATOM 706 N N . VAL A 1 93 ? 21.506 -6.432 -33.268 1.00 94.50 93 VAL A N 1
ATOM 707 C CA . VAL A 1 93 ? 21.330 -5.229 -34.084 1.00 94.50 93 VAL A CA 1
ATOM 708 C C . VAL A 1 93 ? 20.465 -4.241 -33.311 1.00 94.50 93 VAL A C 1
ATOM 710 O O . VAL A 1 93 ? 19.329 -4.540 -32.955 1.00 94.50 93 VAL A O 1
ATOM 713 N N . PHE A 1 94 ? 20.982 -3.040 -33.068 1.00 93.62 94 PHE A N 1
ATOM 714 C CA . PHE A 1 94 ? 20.261 -2.013 -32.321 1.00 93.62 94 PHE A CA 1
ATOM 715 C C . PHE A 1 94 ? 19.431 -1.121 -33.240 1.00 93.62 94 PHE A C 1
ATOM 717 O O . PHE A 1 94 ? 19.944 -0.576 -34.217 1.00 93.62 94 PHE A O 1
ATOM 724 N N . VAL A 1 95 ? 18.167 -0.912 -32.883 1.00 94.31 95 VAL A N 1
ATOM 725 C CA . VAL A 1 95 ? 17.350 0.167 -33.442 1.00 94.31 95 VAL A CA 1
ATOM 726 C C . VAL A 1 95 ? 17.724 1.471 -32.746 1.00 94.31 95 VAL A C 1
ATOM 728 O O . VAL A 1 95 ? 17.786 1.528 -31.519 1.00 94.31 95 VAL A O 1
ATOM 731 N N . LEU A 1 96 ? 17.992 2.516 -33.531 1.00 93.94 96 LEU A N 1
ATOM 732 C CA . LEU A 1 96 ? 18.259 3.842 -32.985 1.00 93.94 96 LEU A CA 1
ATOM 733 C C . LEU A 1 96 ? 16.955 4.436 -32.430 1.00 93.94 96 LEU A C 1
ATOM 735 O O . LEU A 1 96 ? 15.988 4.533 -33.187 1.00 93.94 96 LEU A O 1
ATOM 739 N N . PRO A 1 97 ? 16.909 4.821 -31.144 1.00 95.00 97 PRO A N 1
ATOM 740 C CA . PRO A 1 97 ? 15.745 5.496 -30.590 1.00 95.00 97 PRO A CA 1
ATOM 741 C C . PRO A 1 97 ? 15.641 6.923 -31.130 1.00 95.00 97 PRO A C 1
ATOM 743 O O . PRO A 1 97 ? 16.660 7.575 -31.370 1.00 95.00 97 PRO A O 1
ATOM 746 N N . GLY A 1 98 ? 14.414 7.423 -31.271 1.00 94.44 98 GLY A N 1
ATOM 747 C CA . GLY A 1 98 ? 14.170 8.854 -31.482 1.00 94.44 98 GLY A CA 1
ATOM 748 C C . GLY A 1 98 ? 14.176 9.645 -30.175 1.00 94.44 98 GLY A C 1
ATOM 749 O O . GLY A 1 98 ? 14.404 10.855 -30.189 1.00 94.44 98 GLY A O 1
ATOM 750 N N . ALA A 1 99 ? 13.996 8.967 -29.037 1.00 95.31 99 ALA A N 1
ATOM 751 C CA . ALA A 1 99 ? 14.132 9.574 -27.721 1.00 95.31 99 ALA A CA 1
ATOM 752 C C . ALA A 1 99 ? 15.589 10.001 -27.434 1.00 95.31 99 ALA A C 1
ATOM 754 O O . ALA A 1 99 ? 16.527 9.250 -27.730 1.00 95.31 99 ALA A O 1
ATOM 755 N N . PRO A 1 100 ? 15.819 11.165 -26.797 1.00 95.56 100 PRO A N 1
ATOM 756 C CA . PRO A 1 100 ? 17.156 11.679 -26.499 1.00 95.56 100 PRO A CA 1
ATOM 757 C C . PRO A 1 100 ? 17.808 10.987 -25.283 1.00 95.56 100 PRO A C 1
ATOM 759 O O . PRO A 1 100 ? 18.249 11.641 -24.340 1.00 95.56 100 PRO A O 1
ATOM 762 N N . ILE A 1 101 ? 17.943 9.658 -25.330 1.00 96.12 101 ILE A N 1
ATOM 763 C CA . ILE A 1 101 ? 18.445 8.793 -24.241 1.00 96.12 101 ILE A CA 1
ATOM 764 C C . ILE A 1 101 ? 19.897 9.059 -23.811 1.00 96.12 101 ILE A C 1
ATOM 766 O O . ILE A 1 101 ? 20.349 8.527 -22.804 1.00 96.12 101 ILE A O 1
ATOM 770 N N . LYS A 1 102 ? 20.647 9.879 -24.553 1.00 96.44 102 LYS A N 1
ATOM 771 C CA . LYS A 1 102 ? 21.991 10.336 -24.163 1.00 96.44 102 LYS A CA 1
ATOM 772 C C . LYS A 1 102 ? 21.959 11.475 -23.132 1.00 96.44 102 LYS A C 1
ATOM 774 O O . LYS A 1 102 ? 22.974 11.765 -22.506 1.00 96.44 102 LYS A O 1
ATOM 779 N N . ASN A 1 103 ? 20.810 12.136 -22.966 1.00 96.19 103 ASN A N 1
ATOM 780 C CA . ASN A 1 103 ? 20.650 13.309 -22.112 1.00 96.19 103 ASN A CA 1
ATOM 781 C C . ASN A 1 103 ? 20.060 12.905 -20.753 1.00 96.19 103 ASN A C 1
ATOM 783 O O . ASN A 1 103 ? 18.958 12.366 -20.699 1.00 96.19 103 ASN A O 1
ATOM 787 N N . LYS A 1 104 ? 20.726 13.242 -19.639 1.00 95.62 104 LYS A N 1
ATOM 788 C CA . LYS A 1 104 ? 20.199 12.992 -18.276 1.00 95.62 104 LYS A CA 1
ATOM 789 C C . LYS A 1 104 ? 18.829 13.651 -18.040 1.00 95.62 104 LYS A C 1
ATOM 791 O O . LYS A 1 104 ? 17.975 13.074 -17.377 1.00 95.62 104 LYS A O 1
ATOM 796 N N . THR A 1 105 ? 18.598 14.821 -18.643 1.00 96.06 105 THR A N 1
ATOM 797 C CA . THR A 1 105 ? 17.344 15.585 -18.521 1.00 96.06 105 THR A CA 1
ATOM 798 C C . THR A 1 105 ? 16.121 14.860 -19.083 1.00 96.06 105 THR A C 1
ATOM 800 O O . THR A 1 105 ? 15.006 15.107 -18.629 1.00 96.06 105 THR A O 1
ATOM 803 N N . PHE A 1 106 ? 16.316 13.952 -20.044 1.00 95.94 106 PHE A N 1
ATOM 804 C CA . PHE A 1 106 ? 15.241 13.116 -20.571 1.00 95.94 106 PHE A CA 1
ATOM 805 C C . PHE A 1 106 ? 14.678 12.199 -19.480 1.00 95.94 106 PHE A C 1
ATOM 807 O O . PHE A 1 106 ? 13.474 12.196 -19.249 1.00 95.94 106 PHE A O 1
ATOM 814 N N . PHE A 1 107 ? 15.546 11.493 -18.751 1.00 96.25 107 PHE A N 1
ATOM 815 C CA . PHE A 1 107 ? 15.130 10.559 -17.703 1.00 96.25 107 PHE A CA 1
ATOM 816 C C . PHE A 1 107 ? 14.481 11.263 -16.514 1.00 96.25 107 PHE A C 1
ATOM 818 O O . PHE A 1 107 ? 13.445 10.804 -16.050 1.00 96.25 107 PHE A O 1
ATOM 825 N N . SER A 1 108 ? 15.011 12.411 -16.074 1.00 96.12 108 SER A N 1
ATOM 826 C CA . SER A 1 108 ? 14.355 13.203 -15.022 1.00 96.12 108 SER A CA 1
ATOM 827 C C . SER A 1 108 ? 12.970 13.706 -15.450 1.00 96.12 108 SER A C 1
ATOM 829 O O . SER A 1 108 ? 12.066 13.804 -14.627 1.00 96.12 108 SER A O 1
ATOM 831 N N . GLY A 1 109 ? 12.789 14.011 -16.742 1.00 96.56 109 GLY A N 1
ATOM 832 C CA . GLY A 1 109 ? 11.487 14.374 -17.303 1.00 96.56 109 GLY A CA 1
ATOM 833 C C . GLY A 1 109 ? 10.510 13.197 -17.321 1.00 96.56 109 GLY A C 1
ATOM 834 O O . GLY A 1 109 ? 9.362 13.356 -16.913 1.00 96.56 109 GLY A O 1
ATOM 835 N N . VAL A 1 110 ? 10.974 12.010 -17.730 1.00 96.50 110 VAL A N 1
ATOM 836 C CA . VAL A 1 110 ? 10.183 10.769 -17.674 1.00 96.50 110 VAL A CA 1
ATOM 837 C C . VAL A 1 110 ? 9.791 10.443 -16.234 1.00 96.50 110 VAL A C 1
ATOM 839 O O . VAL A 1 110 ? 8.622 10.181 -15.980 1.00 96.50 110 VAL A O 1
ATOM 842 N N . GLU A 1 111 ? 10.723 10.519 -15.282 1.00 96.50 111 GLU A N 1
ATOM 843 C CA . GLU A 1 111 ? 10.456 10.276 -13.860 1.00 96.50 111 GLU A CA 1
ATOM 844 C C . GLU A 1 111 ? 9.368 11.215 -13.317 1.00 96.50 111 GLU A C 1
ATOM 846 O O . GLU A 1 111 ? 8.412 10.758 -12.690 1.00 96.50 111 GLU A O 1
ATOM 851 N N . ALA A 1 112 ? 9.477 12.520 -13.591 1.00 97.38 112 ALA A N 1
ATOM 852 C CA . ALA A 1 112 ? 8.480 13.501 -13.170 1.00 97.38 112 ALA A CA 1
ATOM 853 C C . ALA A 1 112 ? 7.104 13.238 -13.805 1.00 97.38 112 ALA A C 1
ATOM 855 O O . ALA A 1 112 ? 6.087 13.298 -13.116 1.00 97.38 112 ALA A O 1
ATOM 856 N N . ALA A 1 113 ? 7.069 12.907 -15.098 1.00 96.88 113 ALA A N 1
ATOM 857 C CA . ALA A 1 113 ? 5.829 12.638 -15.818 1.00 96.88 113 ALA A CA 1
ATOM 858 C C . ALA A 1 113 ? 5.151 11.336 -15.354 1.00 96.88 113 ALA A C 1
ATOM 860 O O . ALA A 1 113 ? 3.929 11.299 -15.220 1.00 96.88 113 ALA A O 1
ATOM 861 N N . VAL A 1 114 ? 5.926 10.284 -15.065 1.00 97.38 114 VAL A N 1
ATOM 862 C CA . VAL A 1 114 ? 5.418 9.027 -14.492 1.00 97.38 114 VAL A CA 1
ATOM 863 C C . VAL A 1 114 ? 4.846 9.275 -13.099 1.00 97.38 114 VAL A C 1
ATOM 865 O O . VAL A 1 114 ? 3.727 8.849 -12.828 1.00 97.38 114 VAL A O 1
ATOM 868 N N . LYS A 1 115 ? 5.557 10.014 -12.236 1.00 96.88 115 LYS A N 1
ATOM 869 C CA . LYS A 1 115 ? 5.058 10.382 -10.900 1.00 96.88 115 LYS A CA 1
ATOM 870 C C . LYS A 1 115 ? 3.738 11.150 -10.978 1.00 96.88 115 LYS A C 1
ATOM 872 O O . LYS A 1 115 ? 2.782 10.760 -10.317 1.00 96.88 115 LYS A O 1
ATOM 877 N N . ASP A 1 116 ? 3.661 12.189 -11.813 1.00 97.00 116 ASP A N 1
ATOM 878 C CA . ASP A 1 116 ? 2.425 12.962 -12.022 1.00 97.00 116 ASP A CA 1
ATOM 879 C C . ASP A 1 116 ? 1.270 12.079 -12.521 1.00 97.00 116 ASP A C 1
ATOM 881 O O . ASP A 1 116 ? 0.149 12.147 -12.013 1.00 97.00 116 ASP A O 1
ATOM 885 N N . HIS A 1 117 ? 1.547 11.205 -13.491 1.00 96.50 117 HIS A N 1
ATOM 886 C CA . HIS A 1 117 ? 0.543 10.301 -14.033 1.00 96.50 117 HIS A CA 1
ATOM 887 C C . HIS A 1 117 ? 0.026 9.313 -12.983 1.00 96.50 117 HIS A C 1
ATOM 889 O O . HIS A 1 117 ? -1.191 9.173 -12.840 1.00 96.50 117 HIS A O 1
ATOM 895 N N . LEU A 1 118 ? 0.919 8.655 -12.238 1.00 96.31 118 LEU A N 1
ATOM 896 C CA . LEU A 1 118 ? 0.545 7.662 -11.232 1.00 96.31 118 LEU A CA 1
ATOM 897 C C . LEU A 1 118 ? -0.221 8.305 -10.075 1.00 96.31 118 LEU A C 1
ATOM 899 O O . LEU A 1 118 ? -1.273 7.794 -9.714 1.00 96.31 118 LEU A O 1
ATOM 903 N N . VAL A 1 119 ? 0.208 9.470 -9.580 1.00 94.25 119 VAL A N 1
ATOM 904 C CA . VAL A 1 119 ? -0.528 10.215 -8.539 1.00 94.25 119 VAL A CA 1
ATOM 905 C C . VAL A 1 119 ? -1.948 10.571 -8.993 1.00 94.25 119 VAL A C 1
ATOM 907 O O . VAL A 1 119 ? -2.882 10.534 -8.198 1.00 94.25 119 VAL A O 1
ATOM 910 N N . ARG A 1 120 ? -2.139 10.907 -10.274 1.00 94.12 120 ARG A N 1
ATOM 911 C CA . ARG A 1 120 ? -3.459 11.271 -10.810 1.00 94.12 120 ARG A CA 1
ATOM 912 C C . ARG A 1 120 ? -4.370 10.069 -11.074 1.00 94.12 120 ARG A C 1
ATOM 914 O O . ARG A 1 120 ? -5.586 10.246 -11.116 1.00 94.12 120 ARG A O 1
ATOM 921 N N . THR A 1 121 ? -3.812 8.891 -11.344 1.00 93.69 121 THR A N 1
ATOM 922 C CA . THR A 1 121 ? -4.575 7.761 -11.911 1.00 93.69 121 THR A CA 1
ATOM 923 C C . THR A 1 121 ? -4.634 6.528 -11.026 1.00 93.69 121 THR A C 1
ATOM 925 O O . THR A 1 121 ? -5.632 5.810 -11.082 1.00 93.69 121 THR A O 1
ATOM 928 N N . GLN A 1 122 ? -3.617 6.284 -10.201 1.00 93.44 122 GLN A N 1
ATOM 929 C CA . GLN A 1 122 ? -3.599 5.147 -9.293 1.00 93.44 122 GLN A CA 1
ATOM 930 C C . GLN A 1 122 ? -4.426 5.469 -8.058 1.00 93.44 122 GLN A C 1
ATOM 932 O O . GLN A 1 122 ? -4.209 6.468 -7.376 1.00 93.44 122 GLN A O 1
ATOM 937 N N . THR A 1 123 ? -5.403 4.614 -7.779 1.00 91.56 123 THR A N 1
ATOM 938 C CA . THR A 1 123 ? -6.293 4.752 -6.627 1.00 91.56 123 THR A CA 1
ATOM 939 C C . THR A 1 123 ? -6.525 3.383 -6.015 1.00 91.56 123 THR A C 1
ATOM 941 O O . THR A 1 123 ? -6.597 2.384 -6.727 1.00 91.56 123 THR A O 1
ATOM 944 N N . THR A 1 124 ? -6.673 3.342 -4.694 1.00 90.69 124 THR A N 1
ATOM 945 C CA . THR A 1 124 ? -7.096 2.143 -3.972 1.00 90.69 124 THR A CA 1
ATOM 946 C C . THR A 1 124 ? -8.465 2.386 -3.351 1.00 90.69 124 THR A C 1
ATOM 948 O O . THR A 1 124 ? -8.791 3.505 -2.951 1.00 90.69 124 THR A O 1
ATOM 951 N N . THR A 1 125 ? -9.302 1.351 -3.310 1.00 90.38 125 THR A N 1
ATOM 952 C CA . THR A 1 125 ? -10.638 1.436 -2.713 1.00 90.38 125 THR A CA 1
ATOM 953 C C . THR A 1 125 ? -10.655 0.678 -1.400 1.00 90.38 125 THR A C 1
ATOM 955 O O . THR A 1 125 ? -10.298 -0.497 -1.347 1.00 90.38 125 THR A O 1
ATOM 958 N N . ILE A 1 126 ? -11.141 1.347 -0.358 1.00 93.50 126 ILE A N 1
ATOM 959 C CA . ILE A 1 126 ? -11.404 0.755 0.949 1.00 93.50 126 ILE A CA 1
ATOM 960 C C . ILE A 1 126 ? -12.879 0.931 1.312 1.00 93.50 126 ILE A C 1
ATOM 962 O O . ILE A 1 126 ? -13.520 1.929 0.972 1.00 93.50 126 ILE A O 1
ATOM 966 N N . PHE A 1 127 ? -13.438 -0.044 2.017 1.00 94.50 127 PHE A N 1
ATOM 967 C CA . PHE A 1 127 ? -14.775 0.041 2.587 1.00 94.50 127 PHE A CA 1
ATOM 968 C C . PHE A 1 127 ? -14.728 0.733 3.950 1.00 94.50 127 PHE A C 1
ATOM 970 O O . PHE A 1 127 ? -13.722 0.691 4.653 1.00 94.50 127 PHE A O 1
ATOM 977 N N . ALA A 1 128 ? -15.835 1.362 4.346 1.00 94.38 128 ALA A N 1
ATOM 978 C CA . ALA A 1 128 ? -15.918 2.084 5.609 1.00 94.38 128 ALA A CA 1
ATOM 979 C C . ALA A 1 128 ? -17.236 1.804 6.337 1.00 94.38 128 ALA A C 1
ATOM 981 O O . ALA A 1 128 ? -18.323 1.937 5.774 1.00 94.38 128 ALA A O 1
ATOM 982 N N . ASN A 1 129 ? -17.134 1.505 7.629 1.00 94.12 129 ASN A N 1
ATOM 983 C CA . ASN A 1 129 ? -18.219 1.530 8.595 1.00 94.12 129 ASN A CA 1
ATOM 984 C C . ASN A 1 129 ? -17.975 2.704 9.549 1.00 94.12 129 ASN A C 1
ATOM 986 O O . ASN A 1 129 ? -17.263 2.595 10.549 1.00 94.12 129 ASN A O 1
ATOM 990 N N . LYS A 1 130 ? -18.580 3.850 9.223 1.00 91.50 130 LYS A N 1
ATOM 991 C CA . LYS A 1 130 ? -18.375 5.113 9.949 1.00 91.50 130 LYS A CA 1
ATOM 992 C C . LYS A 1 130 ? -18.884 5.067 11.391 1.00 91.50 130 LYS A C 1
ATOM 994 O O . LYS A 1 130 ? -18.309 5.728 12.249 1.00 91.50 130 LYS A O 1
ATOM 999 N N . THR A 1 131 ? -19.924 4.278 11.664 1.00 90.44 131 THR A N 1
ATOM 1000 C CA . THR A 1 131 ? -20.500 4.132 13.009 1.00 90.44 131 THR A CA 1
ATOM 1001 C C . THR A 1 131 ? -19.515 3.461 13.960 1.00 90.44 131 THR A C 1
ATOM 1003 O O . THR A 1 131 ? -19.308 3.943 15.069 1.00 90.44 131 THR A O 1
ATOM 1006 N N . LEU A 1 132 ? -18.867 2.385 13.505 1.00 91.62 132 LEU A N 1
ATOM 1007 C CA . LEU A 1 132 ? -17.851 1.669 14.282 1.00 91.62 132 LEU A CA 1
ATOM 1008 C C . LEU A 1 132 ? -16.442 2.258 14.118 1.00 91.62 132 LEU A C 1
ATOM 1010 O O . LEU A 1 132 ? -15.516 1.797 14.779 1.00 91.62 132 LEU A O 1
ATOM 1014 N N . LYS A 1 133 ? -16.273 3.264 13.246 1.00 91.88 133 LYS A N 1
ATOM 1015 C CA . LYS A 1 133 ? -14.973 3.813 12.818 1.00 91.88 133 LYS A CA 1
ATOM 1016 C C . LYS A 1 133 ? -14.019 2.722 12.318 1.00 91.88 133 LYS A C 1
ATOM 1018 O O . LYS A 1 133 ? -12.826 2.748 12.604 1.00 91.88 133 LYS A O 1
ATOM 1023 N N . LEU A 1 134 ? -14.567 1.757 11.585 1.00 93.06 134 LEU A N 1
ATOM 1024 C CA . LEU A 1 134 ? -13.806 0.672 10.978 1.00 93.06 134 LEU A CA 1
ATOM 1025 C C . LEU A 1 134 ? -13.672 0.906 9.482 1.00 93.06 134 LEU A C 1
ATOM 1027 O O . LEU A 1 134 ? -14.640 1.269 8.815 1.00 93.06 134 LEU A O 1
ATOM 1031 N N . TYR A 1 135 ? -12.483 0.634 8.967 1.00 94.12 135 TYR A N 1
ATOM 1032 C CA . TYR A 1 135 ? -12.155 0.714 7.551 1.00 94.12 135 TYR A CA 1
ATOM 1033 C C . TYR A 1 135 ? -11.574 -0.617 7.092 1.00 94.12 135 TYR A C 1
ATOM 1035 O O . TYR A 1 135 ? -10.993 -1.353 7.904 1.00 94.12 135 TYR A O 1
ATOM 1043 N N . SER A 1 136 ? -11.792 -0.965 5.826 1.00 93.88 136 SER A N 1
ATOM 1044 C CA . SER A 1 136 ? -11.233 -2.181 5.251 1.00 93.88 136 SER A CA 1
ATOM 1045 C C . SER A 1 136 ? -9.750 -2.018 4.965 1.00 93.88 136 SER A C 1
ATOM 1047 O O . SER A 1 136 ? -9.243 -0.905 4.831 1.00 93.88 136 SER A O 1
ATOM 1049 N N . ARG A 1 137 ? -9.056 -3.144 4.846 1.00 90.38 137 ARG A N 1
ATOM 1050 C CA . ARG A 1 137 ? -7.717 -3.170 4.258 1.00 90.38 137 ARG A CA 1
ATOM 1051 C C . ARG A 1 137 ? -7.835 -3.038 2.730 1.00 90.38 137 ARG A C 1
ATOM 1053 O O . ARG A 1 137 ? -8.878 -3.414 2.181 1.00 90.38 137 ARG A O 1
ATOM 1060 N N . PRO A 1 138 ? -6.801 -2.538 2.035 1.00 90.12 138 PRO A N 1
ATOM 1061 C CA . PRO A 1 138 ? -6.723 -2.627 0.580 1.00 90.12 138 PRO A CA 1
ATOM 1062 C C . PRO A 1 138 ? -6.850 -4.080 0.123 1.00 90.12 138 PRO A C 1
ATOM 1064 O O . PRO A 1 138 ? -6.252 -4.976 0.718 1.00 90.12 138 PRO A O 1
ATOM 1067 N N . GLY A 1 139 ? -7.688 -4.321 -0.884 1.00 89.88 139 GLY A N 1
ATOM 1068 C CA . GLY A 1 139 ? -7.948 -5.663 -1.411 1.00 89.88 139 GLY A CA 1
ATOM 1069 C C . GLY A 1 139 ? -8.782 -6.592 -0.513 1.00 89.88 139 GLY A C 1
ATOM 1070 O O . GLY A 1 139 ? -9.126 -7.681 -0.963 1.00 89.88 139 GLY A O 1
ATOM 1071 N N . GLU A 1 140 ? -9.149 -6.190 0.715 1.00 92.69 140 GLU A N 1
ATOM 1072 C CA . GLU A 1 140 ? -10.071 -6.964 1.567 1.00 92.69 140 GLU A CA 1
ATOM 1073 C C . GLU A 1 140 ? -11.414 -7.104 0.850 1.00 92.69 140 GLU A C 1
ATOM 1075 O O . GL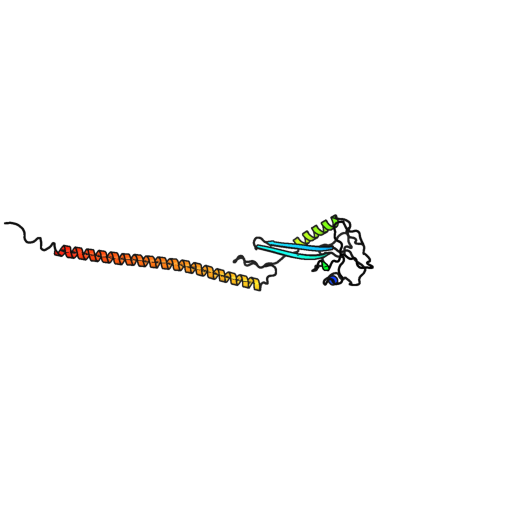U A 1 140 ? -11.975 -6.117 0.362 1.00 92.69 140 GLU A O 1
ATOM 1080 N N . SER A 1 141 ? -11.949 -8.324 0.783 1.00 95.06 141 SER A N 1
ATOM 1081 C CA . SER A 1 141 ? -13.257 -8.521 0.168 1.00 95.06 141 SER A CA 1
ATOM 1082 C C . SER A 1 141 ? -14.351 -7.864 1.012 1.00 95.06 141 SER A C 1
ATOM 1084 O O . SER A 1 141 ? -14.239 -7.688 2.230 1.00 95.06 141 SER A O 1
ATOM 1086 N N . ARG A 1 142 ? -15.465 -7.508 0.365 1.00 94.19 142 ARG A N 1
ATOM 1087 C CA . ARG A 1 142 ? -16.596 -6.888 1.065 1.00 94.19 142 ARG A CA 1
ATOM 1088 C C . ARG A 1 142 ? -17.138 -7.788 2.177 1.00 94.19 142 ARG A C 1
ATOM 1090 O O . ARG A 1 142 ? -17.506 -7.276 3.231 1.00 94.19 142 ARG A O 1
ATOM 1097 N N . ASP A 1 143 ? -17.169 -9.097 1.953 1.00 96.81 143 ASP A N 1
ATOM 1098 C CA . ASP A 1 143 ? -17.719 -10.060 2.908 1.00 96.81 143 ASP A CA 1
ATOM 1099 C C . ASP A 1 143 ? -16.806 -10.233 4.128 1.00 96.81 143 ASP A C 1
ATOM 1101 O O . ASP A 1 143 ? -17.298 -10.226 5.257 1.00 96.81 143 ASP A O 1
ATOM 1105 N N . GLU A 1 144 ? -15.484 -10.280 3.930 1.00 97.00 144 GLU A N 1
ATOM 1106 C CA . GLU A 1 144 ? -14.509 -10.275 5.031 1.00 97.00 144 GLU A CA 1
ATOM 1107 C C . GLU A 1 144 ? -14.631 -9.002 5.875 1.00 97.00 144 GLU A C 1
ATOM 1109 O O . GLU A 1 144 ? -14.717 -9.069 7.106 1.00 97.00 144 GLU A O 1
ATOM 1114 N N . PHE A 1 145 ? -14.733 -7.839 5.221 1.00 97.00 145 PHE A N 1
ATOM 1115 C CA . PHE A 1 145 ? -14.900 -6.570 5.922 1.00 97.00 145 PHE A CA 1
ATOM 1116 C C . PHE A 1 145 ? -16.214 -6.509 6.716 1.00 97.00 145 PHE A C 1
ATOM 1118 O O . PHE A 1 145 ? -16.237 -6.042 7.860 1.00 97.00 145 PHE A O 1
ATOM 1125 N N . VAL A 1 146 ? -17.317 -6.996 6.139 1.00 97.44 146 VAL A N 1
ATOM 1126 C CA . VAL A 1 146 ? -18.622 -7.060 6.813 1.00 97.44 146 VAL A CA 1
ATOM 1127 C C . VAL A 1 146 ? -18.575 -8.009 8.008 1.00 97.44 146 VAL A C 1
ATOM 1129 O O . VAL A 1 146 ? -19.056 -7.636 9.079 1.00 97.44 146 VAL A O 1
ATOM 1132 N N . ALA A 1 147 ? -17.955 -9.183 7.875 1.00 97.56 147 ALA A N 1
ATOM 1133 C CA . ALA A 1 147 ? -17.783 -10.120 8.984 1.00 97.56 147 ALA A CA 1
ATOM 1134 C C . ALA A 1 147 ? -16.982 -9.490 10.135 1.00 97.56 147 ALA A C 1
ATOM 1136 O O . ALA A 1 147 ? -17.359 -9.605 11.303 1.00 97.56 147 ALA A O 1
ATOM 1137 N N . ARG A 1 148 ? -15.922 -8.739 9.812 1.00 96.50 148 ARG A N 1
ATOM 1138 C CA . ARG A 1 148 ? -15.117 -8.016 10.803 1.00 96.50 148 ARG A CA 1
ATOM 1139 C C . ARG A 1 148 ? -15.895 -6.883 11.475 1.00 96.50 148 ARG A C 1
ATOM 1141 O O . ARG A 1 148 ? -15.762 -6.683 12.682 1.00 96.50 148 ARG A O 1
ATOM 1148 N N . CYS A 1 149 ? -16.746 -6.177 10.730 1.00 97.31 149 CYS A N 1
ATOM 1149 C CA . CYS A 1 149 ? -17.670 -5.198 11.303 1.00 97.31 149 CYS A CA 1
ATOM 1150 C C . CYS A 1 149 ? -18.689 -5.846 12.247 1.00 97.31 149 CYS A C 1
ATOM 1152 O O . CYS A 1 149 ? -18.958 -5.282 13.304 1.00 97.31 149 CYS A O 1
ATOM 1154 N N . ALA A 1 150 ? -19.249 -7.001 11.880 1.00 97.19 150 ALA A N 1
ATOM 1155 C CA . ALA A 1 150 ? -20.224 -7.716 12.699 1.00 97.19 150 ALA A CA 1
ATOM 1156 C C . ALA A 1 150 ? -19.606 -8.166 14.030 1.00 97.19 150 ALA A C 1
ATOM 1158 O O . ALA A 1 150 ? -20.118 -7.811 15.087 1.00 97.19 150 ALA A O 1
ATOM 1159 N N . ALA A 1 151 ? -18.434 -8.805 13.990 1.00 97.25 151 ALA A N 1
ATOM 1160 C CA . ALA A 1 151 ? -17.718 -9.213 15.200 1.00 97.25 151 ALA A CA 1
ATOM 1161 C C . ALA A 1 151 ? -17.391 -8.024 16.128 1.00 97.25 151 ALA A C 1
ATOM 1163 O O . ALA A 1 151 ? -17.500 -8.119 17.354 1.00 97.25 151 ALA A O 1
ATOM 1164 N N . ALA A 1 152 ? -17.013 -6.878 15.552 1.00 96.19 152 ALA A N 1
ATOM 1165 C CA . ALA A 1 152 ? -16.768 -5.662 16.322 1.00 96.19 152 ALA A CA 1
ATOM 1166 C C . ALA A 1 152 ? -18.054 -5.065 16.919 1.00 96.19 152 ALA A C 1
ATOM 1168 O O . ALA A 1 152 ? -18.022 -4.546 18.035 1.00 96.19 152 ALA A O 1
ATOM 1169 N N . ALA A 1 153 ? -19.178 -5.141 16.199 1.00 96.38 153 ALA A N 1
ATOM 1170 C CA . ALA A 1 153 ? -20.480 -4.712 16.699 1.00 96.38 153 ALA A CA 1
ATOM 1171 C C . ALA A 1 153 ? -20.938 -5.574 17.883 1.00 96.38 153 ALA A C 1
ATOM 1173 O O . ALA A 1 153 ? -21.349 -5.017 18.900 1.00 96.38 153 ALA A O 1
ATOM 1174 N N . ASP A 1 154 ? -20.798 -6.897 17.780 1.00 97.50 154 ASP A N 1
ATOM 1175 C CA . ASP A 1 154 ? -21.143 -7.836 18.853 1.00 97.50 154 ASP A CA 1
ATOM 1176 C C . ASP A 1 154 ? -20.297 -7.567 20.103 1.00 97.50 154 ASP A C 1
ATOM 1178 O O . ASP A 1 154 ? -20.829 -7.368 21.193 1.00 97.50 154 ASP A O 1
ATOM 1182 N N . THR A 1 155 ? -18.981 -7.404 19.928 1.00 95.88 155 THR A N 1
ATOM 1183 C CA . THR A 1 155 ? -18.064 -7.054 21.028 1.00 95.88 155 THR A CA 1
ATOM 1184 C C . THR A 1 155 ? -18.462 -5.737 21.709 1.00 95.88 155 THR A C 1
ATOM 1186 O O . THR A 1 155 ? -18.409 -5.614 22.935 1.00 95.88 155 THR A O 1
ATOM 1189 N N . ALA A 1 156 ? -18.867 -4.728 20.931 1.00 94.19 156 ALA A N 1
ATOM 1190 C CA . ALA A 1 156 ? -19.321 -3.451 21.476 1.00 94.19 156 ALA A CA 1
ATOM 1191 C C . ALA A 1 156 ? -20.661 -3.582 22.221 1.00 94.19 156 ALA A C 1
ATOM 1193 O O . ALA A 1 156 ? -20.836 -2.969 23.276 1.00 94.19 156 ALA A O 1
ATOM 1194 N N . ALA A 1 157 ? -21.589 -4.390 21.704 1.00 95.25 157 ALA A N 1
ATOM 1195 C CA . ALA A 1 157 ? -22.875 -4.658 22.340 1.00 95.25 157 ALA A CA 1
ATOM 1196 C C . ALA A 1 157 ? -22.712 -5.395 23.680 1.00 95.25 157 ALA A C 1
ATOM 1198 O O . ALA A 1 157 ? -23.346 -5.016 24.673 1.00 95.25 157 ALA A O 1
ATOM 1199 N N . ASP A 1 158 ? -21.820 -6.383 23.739 1.00 96.81 158 ASP A N 1
ATOM 1200 C CA . ASP A 1 158 ? -21.482 -7.098 24.971 1.00 96.81 158 ASP A CA 1
ATOM 1201 C C . ASP A 1 158 ? -20.880 -6.148 26.011 1.00 96.81 158 ASP A C 1
ATOM 1203 O O . ASP A 1 158 ? -21.340 -6.095 27.156 1.00 96.81 158 ASP A O 1
ATOM 1207 N N . ALA A 1 159 ? -19.930 -5.301 25.601 1.00 95.56 159 ALA A N 1
ATOM 1208 C CA . ALA A 1 159 ? -19.314 -4.319 26.489 1.00 95.56 159 ALA A CA 1
ATOM 1209 C C . ALA A 1 159 ? -20.329 -3.312 27.066 1.00 95.56 159 ALA A C 1
ATOM 1211 O O . ALA A 1 159 ? -20.252 -2.952 28.245 1.00 95.56 159 ALA A O 1
ATOM 1212 N N . GLU A 1 160 ? -21.293 -2.843 26.269 1.00 95.50 160 GLU A N 1
ATOM 1213 C CA . GLU A 1 160 ? -22.361 -1.963 26.763 1.00 95.50 160 GLU A CA 1
ATOM 1214 C C . GLU A 1 160 ? -23.333 -2.697 27.697 1.00 95.50 160 GLU A C 1
ATOM 1216 O O . GLU A 1 160 ? -23.749 -2.140 28.721 1.00 95.50 160 GLU A O 1
ATOM 1221 N N . THR A 1 161 ? -23.637 -3.964 27.409 1.00 96.75 161 THR A N 1
ATOM 1222 C CA . THR A 1 161 ? -24.461 -4.815 28.277 1.00 96.75 161 THR A CA 1
ATOM 1223 C C . THR A 1 161 ? -23.798 -5.022 29.636 1.00 96.75 161 THR A C 1
ATOM 1225 O O . THR A 1 161 ? -24.448 -4.856 30.673 1.00 96.75 161 THR A O 1
ATOM 1228 N N . ASP A 1 162 ? -22.498 -5.304 29.661 1.00 97.44 162 ASP A N 1
ATOM 1229 C CA . ASP A 1 162 ? -21.735 -5.468 30.897 1.00 97.44 162 ASP A CA 1
ATOM 1230 C C . ASP A 1 162 ? -21.647 -4.169 31.698 1.00 97.44 162 ASP A C 1
ATOM 1232 O O . ASP A 1 162 ? -21.856 -4.178 32.916 1.00 97.44 162 ASP A O 1
ATOM 1236 N N . LYS A 1 163 ? -21.448 -3.021 31.036 1.00 97.44 163 LYS A N 1
ATOM 1237 C CA . LYS A 1 163 ? -21.516 -1.705 31.695 1.00 97.44 163 LYS A CA 1
ATOM 1238 C C . LYS A 1 163 ? -22.890 -1.451 32.311 1.00 97.44 163 LYS A C 1
ATOM 1240 O O . LYS A 1 163 ? -22.973 -0.921 33.423 1.00 97.44 163 LYS A O 1
ATOM 1245 N N . LEU A 1 164 ? -23.973 -1.792 31.611 1.00 97.25 164 LEU A N 1
ATOM 1246 C CA . LEU A 1 164 ? -25.331 -1.627 32.127 1.00 97.25 164 LEU A CA 1
ATOM 1247 C C . LEU A 1 164 ? -25.575 -2.544 33.328 1.00 97.25 164 LEU A C 1
ATOM 1249 O O . LEU A 1 164 ? -26.056 -2.078 34.364 1.00 97.25 164 LEU A O 1
ATOM 1253 N N . ARG A 1 165 ? -25.179 -3.817 33.226 1.00 96.94 165 ARG A N 1
ATOM 1254 C CA . ARG A 1 165 ? -25.264 -4.796 34.315 1.00 96.94 165 ARG A CA 1
ATOM 1255 C C . ARG A 1 165 ? -24.494 -4.321 35.544 1.00 96.94 165 ARG A C 1
ATOM 1257 O O . ARG A 1 165 ? -25.062 -4.305 36.632 1.00 96.94 165 ARG A O 1
ATOM 1264 N N . ALA A 1 166 ? -23.260 -3.848 35.374 1.00 97.62 166 ALA A N 1
ATOM 1265 C CA . ALA A 1 166 ? -22.447 -3.308 36.462 1.00 97.62 166 ALA A CA 1
ATOM 1266 C C . ALA A 1 166 ? -23.117 -2.100 37.144 1.00 97.62 166 ALA A C 1
ATOM 1268 O O . ALA A 1 166 ? -23.184 -2.035 38.373 1.00 97.62 166 ALA A O 1
ATOM 1269 N N . LYS A 1 167 ? -23.685 -1.164 36.367 1.00 97.56 167 LYS A N 1
ATOM 1270 C CA . LYS A 1 167 ? -24.423 -0.007 36.909 1.00 97.56 167 LYS A CA 1
ATOM 1271 C C . LYS A 1 167 ? -25.664 -0.426 37.698 1.00 97.56 167 LYS A C 1
ATOM 1273 O O . LYS A 1 167 ? -25.945 0.161 38.744 1.00 97.56 167 LYS A O 1
ATOM 1278 N N . LEU A 1 168 ? -26.424 -1.401 37.201 1.00 97.75 168 LEU A N 1
ATOM 1279 C CA . LEU A 1 168 ? -27.621 -1.902 37.879 1.00 97.75 168 LEU A CA 1
ATOM 1280 C C . LEU A 1 168 ? -27.262 -2.667 39.153 1.00 97.75 168 LEU A C 1
ATOM 1282 O O . LEU A 1 168 ? -27.871 -2.417 40.192 1.00 97.75 168 LEU A O 1
ATOM 1286 N N . GLN A 1 169 ? -26.237 -3.515 39.101 1.00 97.19 169 GLN A N 1
ATOM 1287 C CA . GLN A 1 169 ? -25.746 -4.250 40.261 1.00 97.19 169 GLN A CA 1
ATOM 1288 C C . GLN A 1 169 ? -25.304 -3.291 41.373 1.00 97.19 169 GLN A C 1
ATOM 1290 O O . GLN A 1 169 ? -25.777 -3.400 42.501 1.00 97.19 169 GLN A O 1
ATOM 1295 N N . ALA A 1 170 ? -24.532 -2.253 41.034 1.00 97.88 170 ALA A N 1
ATOM 1296 C CA . ALA A 1 170 ? -24.133 -1.221 41.990 1.00 97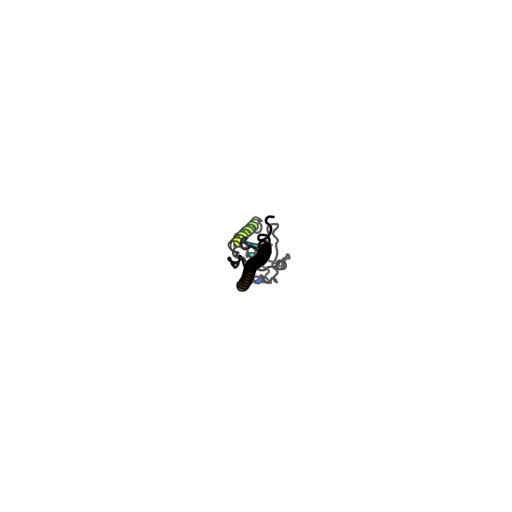.88 170 ALA A CA 1
ATOM 1297 C C . ALA A 1 170 ? -25.333 -0.497 42.637 1.00 97.88 170 ALA A C 1
ATOM 1299 O O . ALA A 1 170 ? -25.298 -0.158 43.822 1.00 97.88 170 ALA A O 1
ATOM 1300 N N . ARG A 1 171 ? -26.424 -0.265 41.888 1.00 96.81 171 ARG A N 1
ATOM 1301 C CA . ARG A 1 171 ? -27.662 0.323 42.436 1.00 96.81 171 ARG A CA 1
ATOM 1302 C C . ARG A 1 171 ? -28.387 -0.639 43.373 1.00 96.81 171 ARG A C 1
ATOM 1304 O O . ARG A 1 171 ? -28.837 -0.206 44.432 1.00 96.81 171 ARG A O 1
ATOM 1311 N N . ILE A 1 172 ? -28.489 -1.915 43.004 1.00 97.44 172 ILE A N 1
ATOM 1312 C CA . ILE A 1 172 ? -29.104 -2.955 43.838 1.00 97.44 172 ILE A CA 1
ATOM 1313 C C . ILE A 1 172 ? -28.340 -3.092 45.155 1.00 97.44 172 ILE A C 1
ATOM 1315 O O . ILE A 1 172 ? -28.955 -3.082 46.219 1.00 97.44 172 ILE A O 1
ATOM 1319 N N . ASP A 1 173 ? -27.012 -3.152 45.104 1.00 97.38 173 ASP A N 1
ATOM 1320 C CA . ASP A 1 173 ? -26.177 -3.309 46.297 1.00 97.38 173 ASP A CA 1
ATOM 1321 C C . ASP A 1 173 ? -26.272 -2.091 47.221 1.00 97.38 173 ASP A C 1
ATOM 1323 O O . ASP A 1 173 ? -26.365 -2.239 48.444 1.00 97.38 173 ASP A O 1
ATOM 1327 N N . LYS A 1 174 ? -26.364 -0.884 46.648 1.00 97.56 174 LYS A N 1
ATOM 1328 C CA . LYS A 1 174 ? -26.638 0.338 47.413 1.00 97.56 174 LYS A CA 1
ATOM 1329 C C . LYS A 1 174 ? -27.996 0.278 48.119 1.00 97.56 174 LYS A C 1
ATOM 1331 O O . LYS A 1 174 ? -28.071 0.600 49.302 1.00 97.56 174 LYS A O 1
ATOM 1336 N N . LEU A 1 175 ? -29.053 -0.149 47.424 1.00 97.19 175 LEU A N 1
ATOM 1337 C CA . LEU A 1 175 ? -30.394 -0.278 48.008 1.00 97.19 175 LEU A CA 1
ATOM 1338 C C . LEU A 1 175 ? -30.443 -1.349 49.102 1.00 97.19 175 LEU A C 1
ATOM 1340 O O . LEU A 1 175 ? -31.011 -1.105 50.162 1.00 97.19 175 LEU A O 1
ATOM 1344 N N . ARG A 1 176 ? -29.807 -2.505 48.886 1.00 96.25 176 ARG A N 1
ATOM 1345 C CA . ARG A 1 176 ? -29.715 -3.583 49.884 1.00 96.25 176 ARG A CA 1
ATOM 1346 C C . ARG A 1 176 ? -28.965 -3.140 51.134 1.00 96.25 176 ARG A C 1
ATOM 1348 O O . ARG A 1 176 ? -29.417 -3.405 52.242 1.00 96.25 176 ARG A O 1
ATOM 1355 N N . THR A 1 177 ? -27.847 -2.437 50.960 1.00 97.12 177 THR A N 1
ATOM 1356 C CA . THR A 1 177 ? -27.068 -1.892 52.080 1.00 97.12 177 THR A CA 1
ATOM 1357 C C . THR A 1 177 ? -27.872 -0.849 52.858 1.00 97.12 177 THR A C 1
ATOM 1359 O O . THR A 1 177 ? -27.850 -0.856 54.088 1.00 97.12 177 THR A O 1
ATOM 1362 N N . GLY A 1 178 ? -28.620 0.011 52.155 1.00 96.75 178 GLY A N 1
ATOM 1363 C CA . GLY A 1 178 ? -29.549 0.966 52.763 1.00 96.75 178 GLY A CA 1
ATOM 1364 C C . GLY A 1 178 ? -30.633 0.267 53.583 1.00 96.75 178 GLY A C 1
ATOM 1365 O O . GLY A 1 178 ? -30.718 0.495 54.783 1.00 96.75 178 GLY A O 1
ATOM 1366 N N . ALA A 1 179 ? -31.361 -0.675 52.978 1.00 95.81 179 ALA A N 1
ATOM 1367 C CA . ALA A 1 179 ? -32.412 -1.437 53.653 1.00 95.81 179 ALA A CA 1
ATOM 1368 C C . ALA A 1 179 ? -31.894 -2.195 54.887 1.00 95.81 179 ALA A C 1
ATOM 1370 O O . ALA A 1 179 ? -32.521 -2.164 55.940 1.00 95.81 179 ALA A O 1
ATOM 1371 N N . ALA A 1 180 ? -30.719 -2.827 54.793 1.00 96.06 180 ALA A N 1
ATOM 1372 C CA . ALA A 1 180 ? -30.097 -3.496 55.935 1.00 96.06 180 ALA A CA 1
ATOM 1373 C C . ALA A 1 180 ? -29.718 -2.513 57.056 1.00 96.06 180 ALA A C 1
ATOM 1375 O O . ALA A 1 180 ? -29.783 -2.860 58.232 1.00 96.06 180 ALA A O 1
ATOM 1376 N N . THR A 1 181 ? -29.315 -1.290 56.707 1.00 96.69 181 THR A N 1
ATOM 1377 C CA . THR A 1 181 ? -29.008 -0.237 57.684 1.00 96.69 181 THR A CA 1
ATOM 1378 C C . THR A 1 181 ? -30.279 0.269 58.360 1.00 96.69 181 THR A C 1
ATOM 1380 O O . THR A 1 181 ? -30.310 0.382 59.585 1.00 96.69 181 THR A O 1
ATOM 1383 N N . ASP A 1 182 ? -31.334 0.512 57.584 1.00 95.69 182 ASP A N 1
ATOM 1384 C CA . ASP A 1 182 ? -32.630 0.960 58.094 1.00 95.69 182 ASP A CA 1
ATOM 1385 C C . ASP A 1 182 ? -33.261 -0.096 59.005 1.00 95.69 182 ASP A C 1
ATOM 1387 O O . ASP A 1 182 ? -33.747 0.236 60.083 1.00 95.69 182 ASP A O 1
ATOM 1391 N N . GLN A 1 183 ? -33.175 -1.377 58.641 1.00 95.19 183 GLN A N 1
ATOM 1392 C CA . GLN A 1 183 ? -33.696 -2.468 59.462 1.00 95.19 183 GLN A CA 1
ATOM 1393 C C . GLN A 1 183 ? -32.961 -2.593 60.802 1.00 95.19 183 GLN A C 1
ATOM 1395 O O . GLN A 1 183 ? -33.611 -2.664 61.842 1.00 95.19 183 GLN A O 1
ATOM 1400 N N . ARG A 1 184 ? -31.623 -2.498 60.812 1.00 95.50 184 ARG A N 1
ATOM 1401 C CA . ARG A 1 184 ? -30.852 -2.435 62.070 1.00 95.50 184 ARG A CA 1
ATOM 1402 C C . ARG A 1 184 ? -31.248 -1.233 62.926 1.00 95.50 184 ARG A C 1
ATOM 1404 O O . ARG A 1 184 ? -31.273 -1.329 64.148 1.00 95.50 184 ARG A O 1
ATOM 1411 N N . ARG A 1 185 ? -31.554 -0.093 62.296 1.00 95.38 185 ARG A N 1
ATOM 1412 C CA . ARG A 1 185 ? -32.008 1.111 63.000 1.00 95.38 185 ARG A CA 1
ATOM 1413 C C . ARG A 1 185 ? -33.389 0.906 63.624 1.00 95.38 185 ARG A C 1
ATOM 1415 O O . ARG A 1 185 ? -33.594 1.339 64.752 1.00 95.38 185 ARG A O 1
ATOM 1422 N N . VAL A 1 186 ? -34.312 0.245 62.923 1.00 95.62 186 VAL A N 1
ATOM 1423 C CA . VAL A 1 186 ? -35.630 -0.127 63.466 1.00 95.62 186 VAL A CA 1
ATOM 1424 C C . VAL A 1 186 ? -35.470 -1.060 64.665 1.00 95.62 186 VAL A C 1
ATOM 1426 O O . VAL A 1 186 ? -35.983 -0.746 65.733 1.00 95.62 186 VAL A O 1
ATOM 1429 N N . GLU A 1 187 ? -34.693 -2.137 64.530 1.00 94.88 187 GLU A N 1
ATOM 1430 C CA . GLU A 1 187 ? -34.429 -3.095 65.616 1.00 94.88 187 GLU A CA 1
ATOM 1431 C C . GLU A 1 187 ? -33.823 -2.412 66.854 1.00 94.88 187 GLU A C 1
ATOM 1433 O O . GLU A 1 187 ? -34.239 -2.673 67.985 1.00 94.88 187 GLU A O 1
ATOM 1438 N N . GLN A 1 188 ? -32.879 -1.486 66.652 1.00 95.25 188 GLN A N 1
ATOM 1439 C CA . GLN A 1 188 ? -32.294 -0.697 67.735 1.00 95.25 188 GLN A CA 1
ATOM 1440 C C . GLN A 1 188 ? -33.342 0.183 68.436 1.00 95.25 188 GLN A C 1
ATOM 1442 O O . GLN A 1 188 ? -33.432 0.169 69.664 1.00 95.25 188 GLN A O 1
ATOM 1447 N N . LEU A 1 189 ? -34.144 0.931 67.671 1.00 94.06 189 LEU A N 1
ATOM 1448 C CA . LEU A 1 189 ? -35.176 1.816 68.221 1.00 94.06 189 LEU A CA 1
ATOM 1449 C C . LEU A 1 189 ? -36.256 1.034 68.982 1.00 94.06 189 LEU A C 1
ATOM 1451 O O . LEU A 1 189 ? -36.716 1.484 70.031 1.00 94.06 189 LEU A O 1
ATOM 1455 N N . GLU A 1 190 ? -36.646 -0.144 68.494 1.00 92.88 190 GLU A N 1
ATOM 1456 C CA . GLU A 1 190 ? -37.589 -1.027 69.185 1.00 92.88 190 GLU A CA 1
ATOM 1457 C C . GLU A 1 190 ? -37.024 -1.538 70.519 1.00 92.88 190 GLU A C 1
ATOM 1459 O O . GLU A 1 190 ? -37.726 -1.510 71.534 1.00 92.88 190 GLU A O 1
ATOM 1464 N N . ALA A 1 191 ? -35.752 -1.949 70.553 1.00 92.69 191 ALA A N 1
ATOM 1465 C CA . ALA A 1 191 ? -35.083 -2.397 71.775 1.00 92.69 191 ALA A CA 1
ATOM 1466 C C . ALA A 1 191 ? -34.931 -1.268 72.816 1.00 92.69 191 ALA A C 1
ATOM 1468 O O . ALA A 1 191 ? -35.152 -1.478 74.017 1.00 92.69 191 ALA A O 1
ATOM 1469 N N . GLU A 1 192 ? -34.599 -0.055 72.366 1.00 92.06 192 GLU A N 1
ATOM 1470 C CA . GLU A 1 192 ? -34.537 1.143 73.211 1.00 92.06 192 GLU A CA 1
ATOM 1471 C C . GLU A 1 192 ? -35.922 1.494 73.777 1.00 92.06 192 GLU A C 1
ATOM 1473 O O . GLU A 1 192 ? -36.060 1.715 74.984 1.00 92.06 192 GLU A O 1
ATOM 1478 N N . ALA A 1 193 ? -36.972 1.458 72.949 1.00 89.50 193 ALA A N 1
ATOM 1479 C CA . ALA A 1 193 ? -38.348 1.710 73.374 1.00 89.50 193 ALA A CA 1
ATOM 1480 C C . ALA A 1 193 ? -38.865 0.657 74.371 1.00 89.50 193 ALA A C 1
ATOM 1482 O O . ALA A 1 193 ? -39.538 1.005 75.344 1.00 89.50 193 ALA A O 1
ATOM 1483 N N . GLN A 1 194 ? -38.542 -0.627 74.174 1.00 88.44 194 GLN A N 1
ATOM 1484 C CA . GLN A 1 194 ? -38.879 -1.686 75.132 1.00 88.44 194 GLN A CA 1
ATOM 1485 C C . GLN A 1 194 ? -38.172 -1.481 76.475 1.00 88.44 194 GLN A C 1
ATOM 1487 O O . GLN A 1 194 ? -38.803 -1.601 77.528 1.00 88.44 194 GLN A O 1
ATOM 1492 N N . THR A 1 195 ? -36.883 -1.134 76.449 1.00 85.88 195 THR A N 1
ATOM 1493 C CA . THR A 1 195 ? -36.109 -0.811 77.657 1.00 85.88 195 THR A CA 1
ATOM 1494 C C . THR A 1 195 ? -36.698 0.397 78.388 1.00 85.88 195 THR A C 1
ATOM 1496 O O . THR A 1 195 ? -36.905 0.338 79.600 1.00 85.88 195 THR A O 1
ATOM 1499 N N . SER A 1 196 ? -37.031 1.466 77.659 1.00 81.38 196 SER A N 1
ATOM 1500 C CA . SER A 1 196 ? -37.675 2.665 78.206 1.00 81.38 196 SER A CA 1
ATOM 1501 C C . SER A 1 196 ? -39.027 2.339 78.852 1.00 81.38 196 SER A C 1
ATOM 1503 O O . SER A 1 196 ? -39.210 2.644 80.030 1.00 81.38 196 SER A O 1
ATOM 1505 N N . LYS A 1 197 ? -39.919 1.608 78.165 1.00 78.38 197 LYS A N 1
ATOM 1506 C CA . LYS A 1 197 ? -41.198 1.144 78.737 1.00 78.38 197 LYS A CA 1
ATOM 1507 C C . LYS A 1 197 ? -41.013 0.300 79.997 1.00 78.38 197 LYS A C 1
ATOM 1509 O O . LYS A 1 197 ? -41.758 0.457 80.961 1.00 78.38 197 LYS A O 1
ATOM 1514 N N . ARG A 1 198 ? -40.036 -0.613 80.007 1.00 72.19 198 ARG A N 1
ATOM 1515 C CA . ARG A 1 198 ? -39.752 -1.466 81.171 1.00 72.19 198 ARG A CA 1
ATOM 1516 C C . ARG A 1 198 ? -39.243 -0.644 82.358 1.00 72.19 198 ARG A C 1
ATOM 1518 O O . ARG A 1 198 ? -39.667 -0.897 83.483 1.00 72.19 198 ARG A O 1
ATOM 1525 N N . ASN A 1 199 ? -38.389 0.347 82.113 1.00 70.88 199 ASN A N 1
ATOM 1526 C CA . ASN A 1 199 ? -37.910 1.269 83.143 1.00 70.88 199 ASN A CA 1
ATOM 1527 C C . ASN A 1 199 ? -39.037 2.162 83.685 1.00 70.88 199 ASN A C 1
ATOM 1529 O O . ASN A 1 199 ? -39.134 2.336 84.897 1.00 70.88 199 ASN A O 1
ATOM 1533 N N . GLU A 1 200 ? -39.929 2.667 82.830 1.00 65.69 200 GLU A N 1
ATOM 1534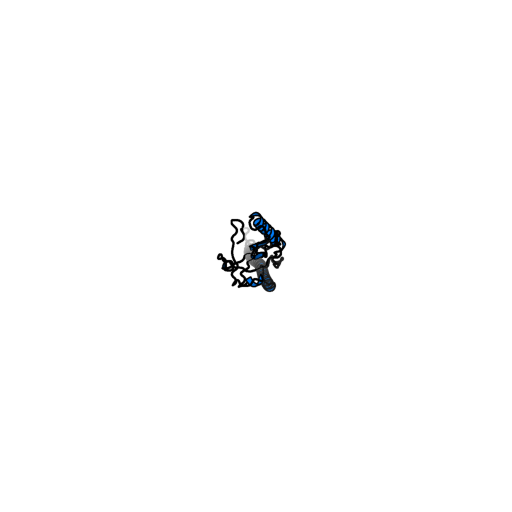 C CA . GLU A 1 200 ? -41.106 3.441 83.254 1.00 65.69 200 GLU A CA 1
ATOM 1535 C C . GLU A 1 200 ? -42.094 2.598 84.073 1.00 65.69 200 GLU A C 1
ATOM 1537 O O . GLU A 1 200 ? -42.589 3.061 85.101 1.00 65.69 200 GLU A O 1
ATOM 1542 N N . MET A 1 201 ? -42.334 1.342 83.681 1.00 61.06 201 MET A N 1
ATOM 1543 C CA . MET A 1 201 ? -43.209 0.406 84.401 1.00 61.06 201 MET A CA 1
ATOM 1544 C C . MET A 1 201 ? -42.633 -0.009 85.767 1.00 61.06 201 MET A C 1
ATOM 1546 O O . MET A 1 201 ? -43.367 -0.122 86.748 1.00 61.06 201 MET A O 1
ATOM 1550 N N . LEU A 1 202 ? -41.312 -0.190 85.869 1.00 58.97 202 LEU A N 1
ATOM 1551 C CA . LEU A 1 202 ? -40.633 -0.417 87.152 1.00 58.97 202 LEU A CA 1
ATOM 1552 C C . LEU A 1 202 ? -40.629 0.850 88.032 1.00 58.97 202 LEU A C 1
ATOM 1554 O O . LEU A 1 202 ? -40.796 0.752 89.250 1.00 58.97 202 LEU A O 1
ATOM 1558 N N . GLY A 1 203 ? -40.520 2.037 87.424 1.00 53.28 203 GLY A N 1
ATOM 1559 C CA . GLY A 1 203 ? -40.613 3.339 88.098 1.00 53.28 203 GLY A CA 1
ATOM 1560 C C . GLY A 1 203 ? -42.025 3.723 88.572 1.00 53.28 203 GLY A C 1
ATOM 1561 O O . GLY A 1 203 ? -42.174 4.514 89.505 1.00 53.28 203 GLY A O 1
ATOM 1562 N N . THR A 1 204 ? -43.077 3.131 87.998 1.00 51.00 204 THR A N 1
ATOM 1563 C CA . THR A 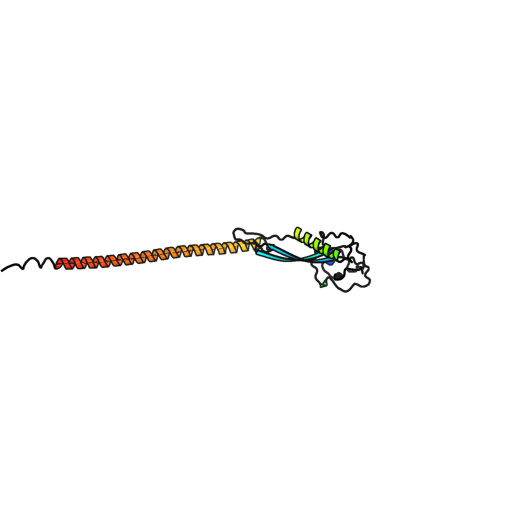1 204 ? -44.474 3.329 88.439 1.00 51.00 204 THR A CA 1
ATOM 1564 C C . THR A 1 204 ? -44.936 2.329 89.506 1.00 51.00 204 THR A C 1
ATOM 1566 O O . THR A 1 204 ? -45.875 2.630 90.239 1.00 51.00 204 THR A O 1
ATOM 1569 N N . ALA A 1 205 ? -44.246 1.199 89.704 1.00 49.00 205 ALA A N 1
ATOM 1570 C CA . ALA A 1 205 ? -44.514 0.276 90.819 1.00 49.00 205 ALA A CA 1
ATOM 1571 C C . ALA A 1 205 ? -43.848 0.696 92.149 1.00 49.00 205 ALA A C 1
ATOM 1573 O O . ALA A 1 205 ? -44.236 0.224 93.216 1.00 49.00 205 ALA A O 1
ATOM 1574 N N . THR A 1 206 ? -42.865 1.601 92.109 1.00 49.19 206 THR A N 1
ATOM 1575 C CA . THR A 1 206 ? -42.111 2.054 93.296 1.00 49.19 206 THR A CA 1
ATOM 1576 C C . THR A 1 206 ? -42.528 3.427 93.824 1.00 49.19 206 THR A C 1
ATOM 1578 O O . THR A 1 206 ? -42.117 3.800 94.920 1.00 49.19 206 THR A O 1
ATOM 1581 N N . SER A 1 207 ? -43.400 4.159 93.124 1.00 50.16 207 SER A N 1
ATOM 1582 C CA . SER A 1 207 ? -43.859 5.490 93.555 1.00 50.16 207 SER A CA 1
ATOM 1583 C C . SER A 1 207 ? -45.264 5.528 94.174 1.00 50.16 207 SER A C 1
ATOM 1585 O O . SER A 1 207 ? -45.620 6.537 94.777 1.00 50.16 207 SER A O 1
ATOM 1587 N N . VAL A 1 208 ? -46.044 4.436 94.138 1.00 48.97 208 VAL A N 1
ATOM 1588 C CA . VAL A 1 208 ? -47.413 4.419 94.709 1.00 48.97 208 VAL A CA 1
ATOM 1589 C C . VAL A 1 208 ? -47.491 3.810 96.123 1.00 48.97 208 VAL A C 1
ATOM 1591 O O . VAL A 1 208 ? -48.445 4.082 96.845 1.00 48.97 208 VAL A O 1
ATOM 1594 N N . LEU A 1 209 ? -46.471 3.083 96.602 1.00 49.59 209 LEU A N 1
ATOM 1595 C CA . LEU A 1 209 ? -46.460 2.535 97.977 1.00 49.59 209 LEU A CA 1
ATOM 1596 C C . LEU A 1 209 ? -45.624 3.336 98.993 1.00 49.59 209 LEU A C 1
ATOM 1598 O O . LEU A 1 209 ? -45.661 3.028 100.180 1.00 49.59 209 LEU A O 1
ATOM 1602 N N . GLY A 1 210 ? -44.921 4.393 98.569 1.00 50.59 210 GLY A N 1
ATOM 1603 C CA . GLY A 1 210 ? -44.132 5.257 99.463 1.00 50.59 210 GLY A CA 1
ATOM 1604 C C . GLY A 1 210 ? -44.844 6.521 99.967 1.00 50.59 210 GLY A C 1
ATOM 1605 O O . GLY A 1 210 ? -44.301 7.213 100.821 1.00 50.59 210 GLY A O 1
ATOM 1606 N N . SER A 1 211 ? -46.042 6.843 99.459 1.00 51.88 211 SER A N 1
ATOM 1607 C CA . SER A 1 211 ? -46.707 8.137 99.709 1.00 51.88 211 SER A CA 1
ATOM 1608 C C . SER A 1 211 ? -47.957 8.072 100.604 1.00 51.88 211 SER A C 1
ATOM 1610 O O . SER A 1 211 ? -48.614 9.098 100.775 1.00 51.88 211 SER A O 1
ATOM 1612 N N . LEU A 1 212 ? -48.314 6.918 101.186 1.00 52.59 212 LEU A N 1
ATOM 1613 C CA . LEU A 1 212 ? -49.557 6.798 101.974 1.00 52.59 212 LEU A CA 1
ATOM 1614 C C . LEU A 1 212 ? -49.407 6.546 103.481 1.00 52.59 212 LEU A C 1
ATOM 1616 O O . LEU A 1 212 ? -50.399 6.691 104.184 1.00 52.59 212 LEU A O 1
ATOM 1620 N N . PHE A 1 213 ? -48.216 6.282 104.026 1.00 53.81 213 PHE A N 1
ATOM 1621 C CA . PHE A 1 213 ? -48.044 6.194 105.486 1.00 53.81 213 PHE A CA 1
ATOM 1622 C C . PHE A 1 213 ? -46.668 6.694 105.928 1.00 53.81 213 PHE A C 1
ATOM 1624 O O . PHE A 1 213 ? -45.671 5.995 105.789 1.00 53.81 213 PHE A O 1
ATOM 1631 N N . GLY A 1 214 ? -46.608 7.904 106.487 1.00 53.81 214 GLY A N 1
ATOM 1632 C CA . GLY A 1 214 ? -45.364 8.420 107.063 1.00 53.81 214 GLY A CA 1
ATOM 1633 C C . GLY A 1 214 ? -45.409 9.879 107.500 1.00 53.81 214 GLY A C 1
ATOM 1634 O O . GLY A 1 214 ? -44.474 10.622 107.224 1.00 53.81 214 GLY A O 1
ATOM 1635 N N . GLY A 1 215 ? -46.494 10.309 108.151 1.00 56.81 215 GLY A N 1
ATOM 1636 C CA . GLY A 1 215 ? -46.651 11.676 108.639 1.00 56.81 215 GLY A CA 1
ATOM 1637 C C . GLY A 1 215 ? -47.361 11.762 109.991 1.00 56.81 215 GLY A C 1
ATOM 1638 O O . GLY A 1 215 ? -48.583 11.789 110.032 1.00 56.81 215 GLY A O 1
ATOM 1639 N N . ARG A 1 216 ? -46.545 11.980 111.036 1.00 42.00 216 ARG A N 1
ATOM 1640 C CA . ARG A 1 216 ? -46.811 12.754 112.270 1.00 42.00 216 ARG A CA 1
ATOM 1641 C C . ARG A 1 216 ? -47.451 12.047 113.493 1.00 42.00 216 ARG A C 1
ATOM 1643 O O . ARG A 1 216 ? -48.628 11.717 113.479 1.00 42.00 216 ARG A O 1
ATOM 1650 N N . LYS A 1 217 ? -46.663 12.106 114.584 1.00 38.84 217 LYS A N 1
ATOM 1651 C CA . LYS A 1 217 ? -46.909 11.816 116.016 1.00 38.84 217 LYS A CA 1
ATOM 1652 C C . LYS A 1 217 ? -46.916 10.355 116.448 1.00 38.84 217 LYS A C 1
ATOM 1654 O O . LYS A 1 217 ? -47.735 9.579 115.930 1.00 38.84 217 LYS A O 1
#

pLDDT: mean 89.72, std 12.21, range [38.84, 97.88]

Foldseek 3Di:
DDAAAPPDDAWDFQLPWPCCVLVVDDNPDQEDADKDKDWDWDWDDDPLQRDTDIDIWIWIQDGLAAQDGDLLDTSTDDDDPVRTHNDRDPNHDYDDGNHPRRDPVSVVVSVVVNVVNCVVPPDFDWDADVVLSHIGHGPDDPVNSVVVVVVSVVVVVVVVVVVVVVVVVVVVVVVVVVVVVVVVVVVVVVVVVVVVVVVVVVVVVPPPVPPDDDDDD

Sequence (217 aa):
MPTVAEGIAVRFLDPAAPWSSVLGTRPEGRRLQACIALRVNLTFDDTAAGLDHTEEWEAILAPLNDANLDVTRPYVVDYDDRDLVAAQPDGTVFVLPGAPIKNKTFFSGVEAAVKDHLVRTQTTTIFANKTLKLYSRPGESRDEFVARCAAAADTAADAETDKLRAKLQARIDKLRTGAATDQRRVEQLEAEAQTSKRNEMLGTATSVLGSLFGGRK

Radius of gyration: 45.79 Å; chains: 1; bounding box: 75×32×150 Å

Secondary structure (DSSP, 8-state):
-PPPPTT----EE-TT-TTGGGGT--TT--EE---EEEEEEEEEEETTTTEEEEEEEEEEE----SSS--TTS-EE----GGGEESSPPTT-EEPPPSS-TT-HHHHHHHHHHHHHHHHHH------EETTTTEEPPTT--HHHHHHHHHHHHHHHHHHHHHHHHHHHHHHHHHHHHHHHHHHHHHHHHHHHHHHHHHHHHHHHHSSSSSSSS----

=== Feature glossary ===
A reading guide for the features in this record.

Start from the sequence.

  · Sequence gives the chain of amino acids in standard one-letter code (A=alanine, C=cysteine, …, Y=tyrosine), read N→C. It is the only feature that is directly encoded by the gene; all structural features are derived from the folded form of this sequence.

Fold it, and you get atomic coordinates and the backbone conformation that goes with them.

  · Structure coordinates are given as an mmCIF _atom_site loop: one row per atom with element, residue name, chain id, sequence number, and x/y/z position in Å. Only the four main-chain atoms per residue are included here; side chains are omitted to keep the record compact.

  · Backbone dihedral angles. Every residue except chain termini has a φ (preceding-C → N → Cα → C) and a ψ (N → Cα → C → next-N). They are reported in degrees following the IUPAC sign convention. Secondary structure is essentially a statement about which (φ, ψ) basin each residue occupies.

  · Eight-state secondary structure (DSSP): H is the canonical α-helix, G the tighter 3₁₀-helix, I the wider π-helix; E/B are β-structure, T and S are turns and bends, and '-' is everything else. DSSP derives these from the pattern of main-chain N–H···O=C hydrogen bonds, not from the sequence.

  · SS3 is a coarse helix/strand/coil call (letters a/b/c) made by the P-SEA algorithm from inter-Cα distances and dihedrals. It is less detailed than DSSP but needs only Cα positions.

Summarize the fold with a handful of shape descriptors and a per-residue structural alphabet.

  · Radius of gyration (Rg) is the root-mean-square distance of Cα atoms from their centroid — a single number for overall size and compactness. A globular domain of N residues has Rg ≈ 2.2·N^0.38 Å; an extended or disordered chain has a much larger Rg. The Cα contact count is the number of residue pairs whose Cα atoms are within 8 Å and are more than four positions apart in sequence — a standard proxy for tertiary packing density. The bounding box is the smallest axis-aligned box enclosing all Cα atoms.

  · 3Di is Foldseek's structural alphabet. Each residue is assigned one of twenty discrete states based on how its Cα sits relative to its spatial (not sequential) neighbors. Aligning 3Di strings finds structural homologs roughly as well as full 3D superposition, but orders of magnitude faster.

  · Solvent-accessible surface area (SASA) is the area in Å² traced out by the centre of a 1.4 Å probe sphere (a water molecule) rolled over the protein's van der Waals surface (Shrake–Rupley / Lee–Richards construction). Buried residues have near-zero SASA; fully exposed residues can exceed 200 Å². The total SASA scales roughly with the number of surface residues.

Ask how reliable the model is.

  · For AlphaFold models, the B-factor field carries pLDDT — the model's own estimate of local accuracy on a 0–100 scale. Regions with pLDDT<50 should be treated as essentially unmodeled; they often correspond to intrinsically disordered segments.

  · For experimental (PDB) structures, the B-factor (temperature factor) quantifies the positional spread of each atom in the crystal — a combination of thermal vibration and static disorder — in units of Å². High B-factors mark flexible loops or poorly resolved regions; low B-factors mark the rigid, well-ordered core.

  · Predicted Aligned Error (PAE) is an AlphaFold confidence matrix: entry (i, j) is the expected error in the position of residue j, in ångströms, when the prediction is superimposed on the true structure at residue i. Low PAE within a block of residues means that block is internally rigid and well-predicted; high PAE between two blocks means their relative placement is uncertain even if each block individually is confident.

Place it in context: what it resembles, what it is annotated as, and how it looks.

  · Structural nearest neighbors (via Foldseek easy-search vs the PDB). Reported per hit: target PDB id, E-value, and alignment TM-score. A TM-score above ~0.5 is the conventional threshold for 'same fold'.

  · Functional annotations link the protein to curated databases. InterPro entries identify conserved domains and families by matching the sequence against member-database signatures (Pfam, PROSITE, CDD, …). Gene Ontology (GO) terms describe molecular function, biological process, and cellular component in a controlled vocabulary. CATH places the structure in a hierarchical fold classification (Class/Architecture/Topology/Homologous-superfamily). The organism is the source species.

  · The contact map is a binary N×N matrix image: pixel (i, j) is dark where Cα_i and Cα_j are within 8 Å and |i−j|>4. Because the |i−j|>4 filter removes local helical contacts, off-diagonal stripes parallel to the main diagonal indicate parallel β-sheets; stripes perpendicular to it indicate antiparallel β-sheets. The Ramachandran plot scatters every residue's (φ, ψ) pair against the sterically allowed regions. The PAE heatmap renders the predicted-aligned-error matrix.

  · Six rendered views show the 3D structure from the faces of a cube — i.e. along ±x, ±y, ±z. Rendering representation is drawn randomly per protein from cartoon (secondary-structure ribbons), sticks (backbone bonds), or molecular surface; coloring is either N→C rainbow (blue at the N-terminus through red at the C-terminus) or one color per chain.